Protein AF-A0A7C5TW50-F1 (afdb_monomer_lite)

Secondary structure (DSSP, 8-state):
-----------HHHHHHHHHHHHTS------PPP-------HHHHHTTTTTS--SPPPP---S-------------PPPP-------S---------EEEEEEBTEEEEEEEESSHHHHHHHHHHHHHHHHEESSSPPPPSEEEEEE--TTS-HHHHHHHHHHHHHHIIIIISEEEEEEEEETTEEEEEEEEPPTTPEESS---EE--SS-EEEE-TTS-EEEEEEEE-

Foldseek 3Di:
DDDDDDDPDDDVVNVVVVVCVVVPDPDPDDPDDDPPPPPPDPVVVVVVVVPPPPDDDDDDDDDDDDPDDDWDFPFPFPDDDDDDDDDDDDPDDDRQQWGWIDDPQWIKIKAKFLDLQNSLLSSLQSLVVQWFDDDTDDFFPDKDKDADPPPDDSLVLSLVSVQVQLCCCVPVQKHFNHWDDDSGTTITRIDHHDDPTDTPDDFDGWDPPDWDWDQDPVRMIMIMTITHD

Structure (mmCIF, N/CA/C/O backbone):
data_AF-A0A7C5TW50-F1
#
_entry.id   AF-A0A7C5TW50-F1
#
loop_
_atom_site.group_PDB
_atom_site.id
_atom_site.type_symbol
_atom_site.label_atom_id
_atom_site.label_alt_id
_atom_site.label_comp_id
_atom_site.label_asym_id
_atom_site.label_entity_id
_atom_site.label_seq_id
_atom_site.pdbx_PDB_ins_code
_atom_site.Cartn_x
_atom_site.Cartn_y
_atom_site.Cartn_z
_atom_site.occupancy
_atom_site.B_iso_or_equiv
_atom_site.auth_seq_id
_atom_site.auth_comp_id
_atom_site.auth_asym_id
_atom_site.auth_atom_id
_atom_site.pdbx_PDB_model_num
ATOM 1 N N . MET A 1 1 ? 42.397 -27.868 -12.972 1.00 39.72 1 MET A N 1
ATOM 2 C CA . MET A 1 1 ? 42.065 -26.790 -13.923 1.00 39.72 1 MET A CA 1
ATOM 3 C C . MET A 1 1 ? 40.828 -26.095 -13.386 1.00 39.72 1 MET A C 1
ATOM 5 O O . MET A 1 1 ? 39.752 -26.663 -13.478 1.00 39.72 1 MET A O 1
ATOM 9 N N . LEU A 1 2 ? 41.009 -24.959 -12.715 1.00 37.78 2 LEU A N 1
ATOM 10 C CA . LEU A 1 2 ? 39.939 -24.097 -12.210 1.00 37.78 2 LEU A CA 1
ATOM 11 C C . LEU A 1 2 ? 40.226 -22.711 -12.788 1.00 37.78 2 LEU A C 1
ATOM 13 O O . LEU A 1 2 ? 41.232 -22.104 -12.427 1.00 37.78 2 LEU A O 1
ATOM 17 N N . GLY A 1 3 ? 39.414 -22.283 -13.752 1.00 37.34 3 GLY A N 1
ATOM 18 C CA . GLY A 1 3 ? 39.390 -20.907 -14.236 1.00 37.34 3 GLY A CA 1
ATOM 19 C C . GLY A 1 3 ? 38.340 -20.155 -13.433 1.00 37.34 3 GLY A C 1
ATOM 20 O O . GLY A 1 3 ? 37.167 -20.506 -13.506 1.00 37.34 3 GLY A O 1
ATOM 21 N N . GLY A 1 4 ? 38.778 -19.203 -12.613 1.00 38.91 4 GLY A N 1
ATOM 22 C CA . GLY A 1 4 ? 37.897 -18.255 -11.942 1.00 38.91 4 GLY A CA 1
ATOM 23 C C . GLY A 1 4 ? 37.810 -16.987 -12.777 1.00 38.91 4 GLY A C 1
ATOM 24 O O . GLY A 1 4 ? 38.831 -16.331 -12.983 1.00 38.91 4 GLY A O 1
ATOM 25 N N . ASP A 1 5 ? 36.609 -16.670 -13.253 1.00 51.75 5 ASP A N 1
ATOM 26 C CA . ASP A 1 5 ? 36.292 -15.370 -13.833 1.00 51.75 5 ASP A CA 1
ATOM 27 C C . ASP A 1 5 ? 36.232 -14.328 -12.715 1.00 51.75 5 ASP A C 1
ATOM 29 O O . ASP A 1 5 ? 35.440 -14.414 -11.774 1.00 51.75 5 ASP A O 1
ATOM 33 N N . VAL A 1 6 ? 37.125 -13.348 -12.805 1.00 42.69 6 VAL A N 1
ATOM 34 C CA . VAL A 1 6 ? 37.177 -12.203 -11.902 1.00 42.69 6 VAL A CA 1
ATOM 35 C C . VAL A 1 6 ? 36.231 -11.148 -12.463 1.00 42.69 6 VAL A C 1
ATOM 37 O O . VAL A 1 6 ? 36.572 -10.425 -13.397 1.00 42.69 6 VAL A O 1
ATOM 40 N N . HIS A 1 7 ? 35.034 -11.051 -11.889 1.00 45.28 7 HIS A N 1
ATOM 41 C CA . HIS A 1 7 ? 34.178 -9.888 -12.088 1.00 45.28 7 HIS A CA 1
ATOM 42 C C . HIS A 1 7 ? 34.882 -8.665 -11.492 1.00 45.28 7 HIS A C 1
ATOM 44 O O . HIS A 1 7 ? 35.027 -8.533 -10.276 1.00 45.28 7 HIS A O 1
ATOM 50 N N . HIS A 1 8 ? 35.361 -7.776 -12.361 1.00 49.50 8 HIS A N 1
ATOM 51 C CA . HIS A 1 8 ? 35.883 -6.479 -11.960 1.00 49.50 8 HIS A CA 1
ATOM 52 C C . HIS A 1 8 ? 34.734 -5.633 -11.404 1.00 49.50 8 HIS A C 1
ATOM 54 O O . HIS A 1 8 ? 33.976 -5.026 -12.158 1.00 49.50 8 HIS A O 1
ATOM 60 N N . LEU A 1 9 ? 34.614 -5.596 -10.077 1.00 46.28 9 LEU A N 1
ATOM 61 C CA . LEU A 1 9 ? 33.820 -4.594 -9.378 1.00 46.28 9 LEU A CA 1
ATOM 62 C C . LEU A 1 9 ? 34.367 -3.217 -9.767 1.00 46.28 9 LEU A C 1
ATOM 64 O O . LEU A 1 9 ? 35.533 -2.899 -9.521 1.00 46.28 9 LEU A O 1
ATOM 68 N N . VAL A 1 10 ? 33.542 -2.422 -10.443 1.00 51.62 10 VAL A N 1
ATOM 69 C CA . VAL A 1 10 ? 33.869 -1.029 -10.735 1.00 51.62 10 VAL A CA 1
ATOM 70 C C . VAL A 1 10 ? 33.807 -0.284 -9.409 1.00 51.62 10 VAL A C 1
ATOM 72 O O . VAL A 1 10 ? 32.742 -0.143 -8.819 1.00 51.62 10 VAL A O 1
ATOM 75 N N . GLU A 1 11 ? 34.970 0.154 -8.930 1.00 67.00 11 GLU A N 1
ATOM 76 C CA . GLU A 1 11 ? 35.103 0.994 -7.740 1.00 67.00 11 GLU A CA 1
ATOM 77 C C . GLU A 1 11 ? 34.083 2.152 -7.791 1.00 67.00 11 GLU A C 1
ATOM 79 O O . GLU A 1 11 ? 34.089 2.900 -8.776 1.00 67.00 11 GLU A O 1
ATOM 84 N N . PRO A 1 12 ? 33.243 2.349 -6.753 1.00 60.25 12 PRO A N 1
ATOM 85 C CA . PRO A 1 12 ? 32.178 3.363 -6.728 1.00 60.25 12 PRO A CA 1
ATOM 86 C C . PRO A 1 12 ? 32.649 4.773 -7.107 1.00 60.25 12 PRO A C 1
ATOM 88 O O . PRO A 1 12 ? 31.917 5.559 -7.704 1.00 60.25 12 PRO A O 1
ATOM 91 N N . ARG A 1 13 ? 33.923 5.073 -6.834 1.00 64.06 13 ARG A N 1
ATOM 92 C CA . ARG A 1 13 ? 34.566 6.341 -7.181 1.00 64.06 13 ARG A CA 1
ATOM 93 C C . ARG A 1 13 ? 34.659 6.583 -8.692 1.00 64.06 13 ARG A C 1
ATOM 95 O O . ARG A 1 13 ? 34.457 7.705 -9.136 1.00 64.06 13 ARG A O 1
ATOM 102 N N . ARG A 1 14 ? 34.895 5.533 -9.486 1.00 69.88 14 ARG A N 1
ATOM 103 C CA . ARG A 1 14 ? 34.953 5.625 -10.955 1.00 69.88 14 ARG A CA 1
ATOM 104 C C . ARG A 1 14 ? 33.576 5.812 -11.585 1.00 69.88 14 ARG A C 1
ATOM 106 O O . ARG A 1 14 ? 33.477 6.427 -12.641 1.00 69.88 14 ARG A O 1
ATOM 113 N N . LEU A 1 15 ? 32.526 5.292 -10.948 1.00 70.69 15 LEU A N 1
ATOM 114 C CA . LEU A 1 15 ? 31.151 5.500 -11.401 1.00 70.69 15 LEU A CA 1
ATOM 115 C C . LEU A 1 15 ? 30.709 6.953 -11.170 1.00 70.69 15 LEU A C 1
ATOM 117 O O . LEU A 1 15 ? 30.108 7.553 -12.058 1.00 70.69 15 LEU A O 1
ATOM 121 N N . ALA A 1 16 ? 31.066 7.530 -10.017 1.00 65.56 16 ALA A N 1
ATOM 122 C CA . ALA A 1 16 ? 30.786 8.929 -9.699 1.00 65.56 16 ALA A CA 1
ATOM 123 C C . ALA A 1 16 ? 31.484 9.900 -10.672 1.00 65.56 16 ALA A C 1
ATOM 125 O O . ALA A 1 16 ? 30.833 10.785 -11.221 1.00 65.56 16 ALA A O 1
ATOM 126 N N . GLU A 1 17 ? 32.769 9.677 -10.972 1.00 74.62 17 GLU A N 1
ATOM 127 C CA . GLU A 1 17 ? 33.521 10.495 -11.940 1.00 74.62 17 GLU A CA 1
ATOM 128 C C . GLU A 1 17 ? 32.916 10.424 -13.358 1.00 74.62 17 GLU A C 1
ATOM 130 O O . GLU A 1 17 ? 32.786 11.445 -14.035 1.00 74.62 17 GLU A O 1
ATOM 135 N N . ALA A 1 18 ? 32.472 9.240 -13.798 1.00 73.69 18 ALA A N 1
ATOM 136 C CA . ALA A 1 18 ? 31.837 9.066 -15.107 1.00 73.69 18 ALA A CA 1
ATOM 137 C C . ALA A 1 18 ? 30.452 9.737 -15.209 1.00 73.69 18 ALA A C 1
ATOM 139 O O . ALA A 1 18 ? 30.048 10.169 -16.293 1.00 73.69 18 ALA A O 1
ATOM 140 N N . LEU A 1 19 ? 29.711 9.829 -14.099 1.00 67.25 19 LEU A N 1
ATOM 141 C CA . LEU A 1 19 ? 28.426 10.530 -14.039 1.00 67.25 19 LEU A CA 1
ATOM 142 C C . LEU A 1 19 ? 28.611 12.051 -14.055 1.00 67.25 19 LEU A C 1
ATOM 144 O O . LEU A 1 19 ? 27.912 12.732 -14.807 1.00 67.25 19 LEU A O 1
ATOM 148 N N . GLU A 1 20 ? 29.584 12.584 -13.313 1.00 72.06 20 GLU A N 1
ATOM 149 C CA . GLU A 1 20 ? 29.903 14.019 -13.328 1.00 72.06 20 GLU A CA 1
ATOM 150 C C . GLU A 1 20 ? 30.349 14.497 -14.720 1.00 72.06 20 GLU A C 1
ATOM 152 O O . GLU A 1 20 ? 29.887 15.538 -15.195 1.00 72.06 20 GLU A O 1
ATOM 157 N N . GLU A 1 21 ? 31.160 13.705 -15.436 1.00 73.12 21 GLU A N 1
ATOM 158 C CA . GLU A 1 21 ? 31.578 14.021 -16.812 1.00 73.12 21 GLU A CA 1
ATOM 159 C C . GLU A 1 21 ? 30.385 14.078 -17.786 1.00 73.12 21 GLU A C 1
ATOM 161 O O . GLU A 1 21 ? 30.366 14.864 -18.740 1.00 73.12 21 GLU A O 1
ATOM 166 N N . ARG A 1 22 ? 29.353 13.269 -17.531 1.00 64.19 22 ARG A N 1
ATOM 167 C CA . ARG A 1 22 ? 28.171 13.152 -18.388 1.00 64.19 22 ARG A CA 1
ATOM 168 C C . ARG A 1 22 ? 27.121 14.230 -18.101 1.00 64.19 22 ARG A C 1
ATOM 170 O O . ARG A 1 22 ? 26.462 14.681 -19.036 1.00 64.19 22 ARG A O 1
ATOM 177 N N . VAL A 1 23 ? 27.005 14.677 -16.850 1.00 64.50 23 VAL A N 1
ATOM 178 C CA . VAL A 1 23 ? 26.109 15.769 -16.423 1.00 64.50 23 VAL A CA 1
ATOM 179 C C . VAL A 1 23 ? 26.711 17.151 -16.728 1.00 64.50 23 VAL A C 1
ATOM 181 O O . VAL A 1 23 ? 25.979 18.099 -17.000 1.00 64.50 23 VAL A O 1
ATOM 184 N N . GLY A 1 24 ? 28.043 17.270 -16.780 1.00 52.22 24 GLY A N 1
ATOM 185 C CA . GLY A 1 24 ? 28.745 18.522 -17.088 1.00 52.22 24 GLY A CA 1
ATOM 186 C C . GLY A 1 24 ? 28.658 19.007 -18.544 1.00 52.22 24 GLY A C 1
ATOM 187 O O . GLY A 1 24 ? 29.117 20.112 -18.840 1.00 52.22 24 GLY A O 1
ATOM 188 N N . ARG A 1 25 ? 28.078 18.231 -19.473 1.00 50.12 25 ARG A N 1
ATOM 189 C CA . ARG A 1 25 ? 27.818 18.697 -20.846 1.00 50.12 25 ARG A CA 1
ATOM 190 C C . ARG A 1 25 ? 26.415 19.299 -20.936 1.00 50.12 25 ARG A C 1
ATOM 192 O O . ARG A 1 25 ? 25.450 18.539 -20.919 1.00 50.12 25 ARG A O 1
ATOM 199 N N . PRO A 1 26 ? 26.264 20.626 -21.108 1.00 50.00 26 PRO A N 1
ATOM 200 C CA . PRO A 1 26 ? 24.957 21.192 -21.394 1.00 50.00 26 PRO A CA 1
ATOM 201 C C . PRO A 1 26 ? 24.472 20.634 -22.734 1.00 50.00 26 PRO A C 1
ATOM 203 O O . PRO A 1 26 ? 25.061 20.900 -23.785 1.00 50.00 26 PRO A O 1
ATOM 206 N N . ALA A 1 27 ? 23.405 19.834 -22.694 1.00 55.03 27 ALA A N 1
ATOM 207 C CA . ALA A 1 27 ? 22.625 19.532 -23.881 1.00 55.03 27 ALA A CA 1
ATOM 208 C C . ALA A 1 27 ? 22.211 20.870 -24.508 1.00 55.03 27 ALA A C 1
ATOM 210 O O . ALA A 1 27 ? 21.779 21.783 -23.800 1.00 55.03 27 ALA A O 1
ATOM 211 N N . GLY A 1 28 ? 22.428 21.015 -25.817 1.00 54.31 28 GLY A N 1
ATOM 212 C CA . GLY A 1 28 ? 22.115 22.242 -26.541 1.00 54.31 28 GLY A CA 1
ATOM 213 C C . GLY A 1 28 ? 20.709 22.722 -26.188 1.00 54.31 28 GLY A C 1
ATOM 214 O O . GLY A 1 28 ? 19.757 21.948 -26.257 1.00 54.31 28 GLY A O 1
ATOM 215 N N . ARG A 1 29 ? 20.609 23.985 -25.760 1.00 48.41 29 ARG A N 1
ATOM 216 C CA . ARG A 1 29 ? 19.351 24.674 -25.450 1.00 48.41 29 ARG A CA 1
ATOM 217 C C . ARG A 1 29 ? 18.380 24.456 -26.612 1.00 48.41 29 ARG A C 1
ATOM 219 O O . ARG A 1 29 ? 18.581 25.017 -27.685 1.00 48.41 29 ARG A O 1
ATOM 226 N N . ALA A 1 30 ? 17.343 23.651 -26.402 1.00 55.97 30 ALA A N 1
ATOM 227 C CA . ALA A 1 30 ? 16.169 23.717 -27.251 1.00 55.97 30 ALA A CA 1
ATOM 228 C C . ALA A 1 30 ? 15.528 25.085 -26.984 1.00 55.97 30 ALA A C 1
ATOM 230 O O . ALA A 1 30 ? 15.129 25.372 -25.854 1.00 55.97 30 ALA A O 1
ATOM 231 N N . GLU A 1 31 ? 15.515 25.962 -27.988 1.00 49.72 31 GLU A N 1
ATOM 232 C CA . GLU A 1 31 ? 14.742 27.200 -27.928 1.00 49.72 31 GLU A CA 1
ATOM 233 C C . GLU A 1 31 ? 13.264 26.812 -27.840 1.00 49.72 31 GLU A C 1
ATOM 235 O O . GLU A 1 31 ? 12.652 26.396 -28.823 1.00 49.72 31 GLU A O 1
ATOM 240 N N . LEU A 1 32 ? 12.703 26.886 -26.632 1.00 60.09 32 LEU A N 1
ATOM 241 C CA . LEU A 1 32 ? 11.261 26.835 -26.458 1.00 60.09 32 LEU A CA 1
ATOM 242 C C . LEU A 1 32 ? 10.664 28.062 -27.162 1.00 60.09 32 LEU A C 1
ATOM 244 O O . LEU A 1 32 ? 11.216 29.160 -27.023 1.00 60.09 32 LEU A O 1
ATOM 248 N N . PRO A 1 33 ? 9.560 27.907 -27.914 1.00 54.22 33 PRO A N 1
ATOM 249 C CA . PRO A 1 33 ? 8.868 29.056 -28.472 1.00 54.22 33 PRO A CA 1
ATOM 250 C C . PRO A 1 33 ? 8.476 30.002 -27.327 1.00 54.22 33 PRO A C 1
ATOM 252 O O . PRO A 1 33 ? 8.131 29.527 -26.239 1.00 54.22 33 PRO A O 1
ATOM 255 N N . PRO A 1 34 ? 8.549 31.328 -27.531 1.00 62.62 34 PRO A N 1
ATOM 256 C CA . PRO A 1 34 ? 8.186 32.278 -26.494 1.00 62.62 34 PRO A CA 1
ATOM 257 C C . PRO A 1 34 ? 6.746 32.007 -26.060 1.00 62.62 34 PRO A C 1
ATOM 259 O O . PRO A 1 34 ? 5.834 31.981 -26.888 1.00 62.62 34 PRO A O 1
ATOM 262 N N . LEU A 1 35 ? 6.555 31.789 -24.758 1.00 59.78 35 LEU A N 1
ATOM 263 C CA . LEU A 1 35 ? 5.234 31.807 -24.148 1.00 59.78 35 LEU A CA 1
ATOM 264 C C . LEU A 1 35 ? 4.664 33.202 -24.409 1.00 59.78 35 LEU A C 1
ATOM 266 O O . LEU A 1 35 ? 5.170 34.189 -23.879 1.00 59.78 35 LEU A O 1
ATOM 270 N N . GLY A 1 36 ? 3.674 33.293 -25.295 1.00 62.31 36 GLY A N 1
ATOM 271 C CA . GLY A 1 36 ? 2.930 34.527 -25.489 1.00 62.31 36 GLY A CA 1
ATOM 272 C C . GLY A 1 36 ? 2.206 34.838 -24.189 1.00 62.31 36 GLY A C 1
ATOM 273 O O . GLY A 1 36 ? 1.237 34.162 -23.854 1.00 62.31 36 GLY A O 1
ATOM 274 N N . GLU A 1 37 ? 2.706 35.806 -23.428 1.00 68.06 37 GLU A N 1
ATOM 275 C CA . GLU A 1 37 ? 2.020 36.279 -22.234 1.00 68.06 37 GLU A CA 1
ATOM 276 C C . GLU A 1 37 ? 0.703 36.935 -22.668 1.00 68.06 37 GLU A C 1
ATOM 278 O O . GLU A 1 37 ? 0.683 37.925 -23.404 1.00 68.06 37 GLU A O 1
ATOM 283 N N . ASP A 1 38 ? -0.420 36.351 -22.247 1.00 71.62 38 ASP A N 1
ATOM 284 C CA . ASP A 1 38 ? -1.739 36.944 -22.442 1.00 71.62 38 ASP A CA 1
ATOM 285 C C . ASP A 1 38 ? -1.864 38.171 -21.526 1.00 71.62 38 ASP A C 1
ATOM 287 O O . ASP A 1 38 ? -2.211 38.084 -20.343 1.00 71.62 38 ASP A O 1
ATOM 291 N N . HIS A 1 39 ? -1.526 39.334 -22.079 1.00 75.06 39 HIS A N 1
ATOM 292 C CA . HIS A 1 39 ? -1.577 40.624 -21.396 1.00 75.06 39 HIS A CA 1
ATOM 293 C C . HIS A 1 39 ? -2.991 41.221 -21.307 1.00 75.06 39 HIS A C 1
ATOM 295 O O . HIS A 1 39 ? -3.122 42.398 -20.955 1.00 75.06 39 HIS A O 1
ATOM 301 N N . ARG A 1 40 ? -4.055 40.461 -21.605 1.00 80.19 40 ARG A N 1
ATOM 302 C CA . ARG A 1 40 ? -5.421 40.961 -21.410 1.00 80.19 40 ARG A CA 1
ATOM 303 C C . ARG A 1 40 ? -5.667 41.331 -19.936 1.00 80.19 40 ARG A C 1
ATOM 305 O O . ARG A 1 40 ? -5.210 40.618 -19.031 1.00 80.19 40 ARG A O 1
ATOM 312 N N . PRO A 1 41 ? -6.362 42.451 -19.659 1.00 75.81 41 PRO A N 1
ATOM 313 C CA . PRO A 1 41 ? -6.784 42.817 -18.313 1.00 75.81 41 PRO A CA 1
ATOM 314 C C . PRO A 1 41 ? -7.550 41.674 -17.644 1.00 75.81 41 PRO A C 1
ATOM 316 O O . PRO A 1 41 ? -8.376 41.018 -18.269 1.00 75.81 41 PRO A O 1
ATOM 319 N N . ARG A 1 42 ? -7.307 41.450 -16.348 1.00 68.94 42 ARG A N 1
ATOM 320 C CA . ARG A 1 42 ? -7.912 40.343 -15.585 1.00 68.94 42 ARG A CA 1
ATOM 321 C C . ARG A 1 42 ? -9.442 40.272 -15.715 1.00 68.94 42 ARG A C 1
ATOM 323 O O . ARG A 1 42 ? -9.963 39.170 -15.805 1.00 68.94 42 ARG A O 1
ATOM 330 N N . ALA A 1 43 ? -10.116 41.419 -15.781 1.00 75.00 43 ALA A N 1
ATOM 331 C CA . ALA A 1 43 ? -11.570 41.499 -15.922 1.00 75.00 43 ALA A CA 1
ATOM 332 C C . ALA A 1 43 ? -12.095 40.849 -17.218 1.00 75.00 43 ALA A C 1
ATOM 334 O O . ALA A 1 43 ? -13.165 40.259 -17.206 1.00 75.00 43 ALA A O 1
ATOM 335 N N . GLU A 1 44 ? -11.323 40.883 -18.308 1.00 71.44 44 GLU A N 1
ATOM 336 C CA . GLU A 1 44 ? -11.712 40.268 -19.586 1.00 71.44 44 GLU A CA 1
ATOM 337 C C . GLU A 1 44 ? -11.524 38.741 -19.585 1.00 71.44 44 GLU A C 1
ATOM 339 O O . GLU A 1 44 ? -12.106 38.051 -20.414 1.00 71.44 44 GLU A O 1
ATOM 344 N N . ARG A 1 45 ? -10.716 38.198 -18.659 1.00 66.69 45 ARG A N 1
ATOM 345 C CA . ARG A 1 45 ? -10.514 36.745 -18.512 1.00 66.69 45 ARG A CA 1
ATOM 346 C C . ARG A 1 45 ? -11.601 36.071 -17.677 1.00 66.69 45 ARG A C 1
ATOM 348 O O . ARG A 1 45 ? -11.825 34.878 -17.842 1.00 66.69 45 ARG A O 1
ATOM 355 N N . GLU A 1 46 ? -12.237 36.813 -16.775 1.00 64.06 46 GLU A N 1
ATOM 356 C CA . GLU A 1 46 ? -13.256 36.279 -15.863 1.00 64.06 46 GLU A CA 1
ATOM 357 C C . GLU A 1 46 ? -14.636 36.176 -16.558 1.00 64.06 46 GLU A C 1
ATOM 359 O O . GLU A 1 46 ? -15.379 35.242 -16.278 1.00 64.06 46 GLU A O 1
ATOM 364 N N . GLU A 1 47 ? -14.939 37.016 -17.562 1.00 60.19 47 GLU A N 1
ATOM 365 C CA . GLU A 1 47 ? -16.204 36.944 -18.329 1.00 60.19 47 GLU A CA 1
ATOM 366 C C . GLU A 1 47 ? -16.320 35.710 -19.253 1.00 60.19 47 GLU A C 1
ATOM 368 O O . GLU A 1 47 ? -17.429 35.265 -19.544 1.00 60.19 47 GLU A O 1
ATOM 373 N N . GLU A 1 48 ? -15.207 35.111 -19.699 1.00 56.62 48 GLU A N 1
ATOM 374 C CA . GLU A 1 48 ? -15.241 33.894 -20.533 1.00 56.62 48 GLU A CA 1
ATOM 375 C C . GLU A 1 48 ? -15.552 32.616 -19.726 1.00 56.62 48 GLU A C 1
ATOM 377 O O . GLU A 1 48 ? -15.962 31.613 -20.315 1.00 56.62 48 GLU A O 1
ATOM 382 N N . GLN A 1 49 ? -15.401 32.635 -18.395 1.00 57.94 49 GLN A N 1
ATOM 383 C CA . GLN A 1 49 ? -15.685 31.473 -17.538 1.00 57.94 49 GLN A CA 1
ATOM 384 C C . GLN A 1 49 ? -17.164 31.367 -17.129 1.00 57.94 49 GLN A C 1
ATOM 386 O O . GLN A 1 49 ? -17.666 30.256 -16.972 1.00 57.94 49 GLN A O 1
ATOM 391 N N . ASP A 1 50 ? -17.901 32.479 -17.080 1.00 55.16 50 ASP A N 1
ATOM 392 C CA . ASP A 1 50 ? -19.299 32.515 -16.614 1.00 55.16 50 ASP A CA 1
ATOM 393 C C . ASP A 1 50 ? -20.335 32.006 -17.643 1.00 55.16 50 ASP A C 1
ATOM 395 O O . ASP A 1 50 ? -21.538 31.970 -17.375 1.00 55.16 50 ASP A O 1
ATOM 399 N N . HIS A 1 51 ? -19.908 31.592 -18.839 1.00 53.41 51 HIS A N 1
ATOM 400 C CA . HIS A 1 51 ? -20.813 31.114 -19.893 1.00 53.41 51 HIS A CA 1
ATOM 401 C C . HIS A 1 51 ? -20.897 29.589 -20.043 1.00 53.41 51 HIS A C 1
ATOM 403 O O . HIS A 1 51 ? -21.621 29.119 -20.925 1.00 53.41 51 HIS A O 1
ATOM 409 N N . GLN A 1 52 ? -20.230 28.801 -19.190 1.00 54.31 52 GLN A N 1
ATOM 410 C CA . GLN A 1 52 ? -20.274 27.330 -19.277 1.00 54.31 52 GLN A CA 1
ATOM 411 C C . GLN A 1 52 ? -21.144 26.625 -18.217 1.00 54.31 52 GLN A C 1
ATOM 413 O O . GLN A 1 52 ? -21.415 25.436 -18.374 1.00 54.31 52 GLN A O 1
ATOM 418 N N . ASP A 1 53 ? -21.719 27.340 -17.242 1.00 51.78 53 ASP A N 1
ATOM 419 C CA . ASP A 1 53 ? -22.448 26.727 -16.109 1.00 51.78 53 ASP A CA 1
ATOM 420 C C . ASP A 1 53 ? -23.982 26.645 -16.269 1.00 51.78 53 ASP A C 1
ATOM 422 O O . ASP A 1 53 ? -24.746 26.582 -15.302 1.00 51.78 53 ASP A O 1
ATOM 426 N N . HIS A 1 54 ? -24.487 26.603 -17.503 1.00 49.25 54 HIS A N 1
ATOM 427 C CA . HIS A 1 54 ? -25.918 26.414 -17.772 1.00 49.25 54 HIS A CA 1
ATOM 428 C C . HIS A 1 54 ? -26.221 25.067 -18.429 1.00 49.25 54 HIS A C 1
ATOM 430 O O . HIS A 1 54 ? -26.704 25.001 -19.558 1.00 49.25 54 HIS A O 1
ATOM 436 N N . LEU A 1 55 ? -26.017 23.980 -17.681 1.00 49.91 55 LEU A N 1
ATOM 437 C CA . LEU A 1 55 ? -26.694 22.708 -17.936 1.00 49.91 55 LEU A CA 1
ATOM 438 C C . LEU A 1 55 ? -27.464 22.282 -16.681 1.00 49.91 55 LEU A C 1
ATOM 440 O O . LEU A 1 55 ? -26.926 22.198 -15.583 1.00 49.91 55 LEU A O 1
ATOM 444 N N . GLY A 1 56 ? -28.775 22.124 -16.869 1.00 39.78 56 GLY A N 1
ATOM 445 C CA . GLY A 1 56 ? -29.790 22.115 -15.821 1.00 39.78 56 GLY A CA 1
ATOM 446 C C . GLY A 1 56 ? -29.677 20.985 -14.801 1.00 39.78 56 GLY A C 1
ATOM 447 O O . GLY A 1 56 ? -29.487 19.821 -15.147 1.00 39.78 56 GLY A O 1
ATOM 448 N N . GLY A 1 57 ? -29.905 21.338 -13.537 1.00 38.72 57 GLY A N 1
ATOM 449 C CA . GLY A 1 57 ? -30.187 20.377 -12.479 1.00 38.72 57 GLY A CA 1
ATOM 450 C C . GLY A 1 57 ? -31.650 19.916 -12.526 1.00 38.72 57 GLY A C 1
ATOM 451 O O . GLY A 1 57 ? -32.546 20.754 -12.676 1.00 38.72 57 GLY A O 1
ATOM 452 N N . PRO A 1 58 ? -31.938 18.611 -12.382 1.00 44.38 58 PRO A N 1
ATOM 453 C CA . PRO A 1 58 ? -33.281 18.162 -12.079 1.00 44.38 58 PRO A CA 1
ATOM 454 C C . PRO A 1 58 ? -33.570 18.353 -10.587 1.00 44.38 58 PRO A C 1
ATOM 456 O O . PRO A 1 58 ? -32.767 18.035 -9.711 1.00 44.38 58 PRO A O 1
ATOM 459 N N . ALA A 1 59 ? -34.753 18.897 -10.328 1.00 41.97 59 ALA A N 1
ATOM 460 C CA . ALA A 1 59 ? -35.320 19.073 -9.008 1.00 41.97 59 ALA A CA 1
ATOM 461 C C . ALA A 1 59 ? -35.745 17.729 -8.393 1.00 41.97 59 ALA A C 1
ATOM 463 O O . ALA A 1 59 ? -36.403 16.929 -9.055 1.00 41.97 59 ALA A O 1
ATOM 464 N N . GLY A 1 60 ? -35.454 17.580 -7.098 1.00 43.09 60 GLY A N 1
ATOM 465 C CA . GLY A 1 60 ? -36.216 16.772 -6.146 1.00 43.09 60 GLY A CA 1
ATOM 466 C C . GLY A 1 60 ? -35.911 15.280 -6.126 1.00 43.09 60 GLY A C 1
ATOM 467 O O . GLY A 1 60 ? -36.488 14.550 -6.919 1.00 43.09 60 GLY A O 1
ATOM 468 N N . LEU A 1 61 ? -35.126 14.833 -5.140 1.00 37.00 61 LEU A N 1
ATOM 469 C CA . LEU A 1 61 ? -35.299 13.537 -4.477 1.00 37.00 61 LEU A CA 1
ATOM 470 C C . LEU A 1 61 ? -34.870 13.642 -3.004 1.00 37.00 61 LEU A C 1
ATOM 472 O O . LEU A 1 61 ? -33.890 14.310 -2.680 1.00 37.00 61 LEU A O 1
ATOM 476 N N . ASP A 1 62 ? -35.692 13.015 -2.167 1.00 36.31 62 ASP A N 1
ATOM 477 C CA . ASP A 1 62 ? -35.676 12.950 -0.708 1.00 36.31 62 ASP A CA 1
ATOM 478 C C . ASP A 1 62 ? -34.392 12.364 -0.090 1.00 36.31 62 ASP A C 1
ATOM 480 O O . ASP A 1 62 ? -33.578 11.710 -0.743 1.00 36.31 62 ASP A O 1
ATOM 484 N N . GLU A 1 63 ? -34.264 12.623 1.213 1.00 45.84 63 GLU A N 1
ATOM 485 C CA . GLU A 1 63 ? -33.282 12.094 2.161 1.00 45.84 63 GLU A CA 1
ATOM 486 C C . GLU A 1 63 ? -33.103 10.559 2.073 1.00 45.84 63 GLU A C 1
ATOM 488 O O . GLU A 1 63 ? -34.053 9.817 1.843 1.00 45.84 63 GLU A O 1
ATOM 493 N N . GLU A 1 64 ? -31.868 10.107 2.333 1.00 40.12 64 GLU A N 1
ATOM 494 C CA . GLU A 1 64 ? -31.381 8.711 2.365 1.00 40.12 64 GLU A CA 1
ATOM 495 C C . GLU A 1 64 ? -31.141 8.016 1.008 1.00 40.12 64 GLU A C 1
ATOM 497 O O . GLU A 1 64 ? -31.893 7.150 0.565 1.00 40.12 64 GLU A O 1
ATOM 502 N N . ALA A 1 65 ? -29.976 8.273 0.402 1.00 29.69 65 ALA A N 1
ATOM 503 C CA . ALA A 1 65 ? -29.383 7.357 -0.571 1.00 29.69 65 ALA A CA 1
ATOM 504 C C . ALA A 1 65 ? -27.901 7.121 -0.255 1.00 29.69 65 ALA A C 1
ATOM 506 O O . ALA A 1 65 ? -27.067 8.024 -0.302 1.00 29.69 65 ALA A O 1
ATOM 507 N N . GLN A 1 66 ? -27.595 5.871 0.086 1.00 33.59 66 GLN A N 1
ATOM 508 C CA . GLN A 1 66 ? -26.249 5.323 0.189 1.00 33.59 66 GLN A CA 1
ATOM 509 C C . GLN A 1 66 ? -25.533 5.515 -1.154 1.00 33.59 66 GLN A C 1
ATOM 511 O O . GLN A 1 66 ? -25.960 4.973 -2.174 1.00 33.59 66 GLN A O 1
ATOM 516 N N . TYR A 1 67 ? -24.438 6.275 -1.158 1.00 27.95 67 TYR A N 1
ATOM 517 C CA . TYR A 1 67 ? -23.551 6.373 -2.312 1.00 27.95 67 TYR A CA 1
ATOM 518 C C . TYR A 1 67 ? -22.787 5.053 -2.472 1.00 27.95 67 TYR A C 1
ATOM 520 O O . TYR A 1 67 ? -21.703 4.869 -1.930 1.00 27.95 67 TYR A O 1
ATOM 528 N N . PHE A 1 68 ? -23.358 4.118 -3.228 1.00 32.88 68 PHE A N 1
ATOM 529 C CA . PHE A 1 68 ? -22.601 3.037 -3.850 1.00 32.88 68 PHE A CA 1
ATOM 530 C C . PHE A 1 68 ? -22.153 3.521 -5.230 1.00 32.88 68 PHE A C 1
ATOM 532 O O . PHE A 1 68 ? -22.941 3.542 -6.176 1.00 32.88 68 PHE A O 1
ATOM 539 N N . HIS A 1 69 ? -20.895 3.947 -5.355 1.00 32.56 69 HIS A N 1
ATOM 540 C CA . HIS A 1 69 ? -20.280 4.130 -6.668 1.00 32.56 69 HIS A CA 1
ATOM 541 C C . HIS A 1 69 ? -19.981 2.757 -7.277 1.00 32.56 69 HIS A C 1
ATOM 543 O O . HIS A 1 69 ? -19.257 1.939 -6.711 1.00 32.56 69 HIS A O 1
ATOM 549 N N . GLY A 1 70 ? -20.619 2.491 -8.418 1.00 27.42 70 GLY A N 1
ATOM 550 C CA . GLY A 1 70 ? -20.511 1.243 -9.160 1.00 27.42 70 GLY A CA 1
ATOM 551 C C . GLY A 1 70 ? -19.138 1.082 -9.805 1.00 27.42 70 GLY A C 1
ATOM 552 O O . GLY A 1 70 ? -18.932 1.520 -10.931 1.00 27.42 70 GLY A O 1
ATOM 553 N N . GLY A 1 71 ? -18.223 0.421 -9.100 1.00 30.83 71 GLY A N 1
ATOM 554 C CA . GLY A 1 71 ? -17.061 -0.240 -9.691 1.00 30.83 71 GLY A CA 1
ATOM 555 C C . GLY A 1 71 ? -17.381 -1.702 -10.012 1.00 30.83 71 GLY A C 1
ATOM 556 O O . GLY A 1 71 ? -18.176 -2.344 -9.318 1.00 30.83 71 GLY A O 1
ATOM 557 N N . ILE A 1 72 ? -16.767 -2.251 -11.061 1.00 31.28 72 ILE A N 1
ATOM 558 C CA . ILE A 1 72 ? -16.783 -3.698 -11.296 1.00 31.28 72 ILE A CA 1
ATOM 559 C C . ILE A 1 72 ? -15.843 -4.322 -10.261 1.00 31.28 72 ILE A C 1
ATOM 561 O O . ILE A 1 72 ? -14.631 -4.126 -10.288 1.00 31.28 72 ILE A O 1
ATOM 565 N N . LEU A 1 73 ? -16.419 -5.071 -9.319 1.00 33.28 73 LEU A N 1
ATOM 566 C CA . LEU A 1 73 ? -15.679 -5.879 -8.354 1.00 33.28 73 LEU A CA 1
ATOM 567 C C . LEU A 1 73 ? -15.052 -7.075 -9.078 1.00 33.28 73 LEU A C 1
ATOM 569 O O . LEU A 1 73 ? -15.598 -8.180 -9.081 1.00 33.28 73 LEU A O 1
ATOM 573 N N . THR A 1 74 ? -13.882 -6.876 -9.677 1.00 35.47 74 THR A N 1
ATOM 574 C CA . THR A 1 74 ? -13.018 -7.998 -10.047 1.00 35.47 74 THR A CA 1
ATOM 575 C C . THR A 1 74 ? -12.317 -8.465 -8.781 1.00 35.47 74 THR A C 1
ATOM 577 O O . THR A 1 74 ? -11.171 -8.124 -8.517 1.00 35.47 74 THR A O 1
ATOM 580 N N . ARG A 1 75 ? -13.024 -9.245 -7.956 1.00 37.62 75 ARG A N 1
ATOM 581 C CA . ARG A 1 75 ? -12.388 -9.951 -6.844 1.00 37.62 75 ARG A CA 1
ATOM 582 C C . ARG A 1 75 ? -11.354 -10.889 -7.457 1.00 37.62 75 ARG A C 1
ATOM 584 O O . ARG A 1 75 ? -11.730 -11.901 -8.043 1.00 37.62 75 ARG A O 1
ATOM 591 N N . ILE A 1 76 ? -10.074 -10.548 -7.356 1.00 41.66 76 ILE A N 1
ATOM 592 C CA . ILE A 1 76 ? -8.982 -11.489 -7.591 1.00 41.66 76 ILE A CA 1
ATOM 593 C C . ILE A 1 76 ? -8.803 -12.206 -6.253 1.00 41.66 76 ILE A C 1
ATOM 595 O O . ILE A 1 76 ? -8.159 -11.652 -5.364 1.00 41.66 76 ILE A O 1
ATOM 599 N N . PRO A 1 77 ? -9.426 -13.382 -6.025 1.00 40.12 77 PRO A N 1
ATOM 600 C CA . PRO A 1 77 ? -9.200 -14.100 -4.786 1.00 40.12 77 PRO A CA 1
ATOM 601 C C . PRO A 1 77 ? -7.704 -14.393 -4.682 1.00 40.12 77 PRO A C 1
ATOM 603 O O . PRO A 1 77 ? -7.135 -15.038 -5.568 1.00 40.12 77 PRO A O 1
ATOM 606 N N . GLY A 1 78 ? -7.072 -13.951 -3.591 1.00 39.81 78 GLY A N 1
ATOM 607 C CA . GLY A 1 78 ? -5.804 -14.533 -3.167 1.00 39.81 78 GLY A CA 1
ATOM 608 C C . GLY A 1 78 ? -5.986 -16.050 -3.182 1.00 39.81 78 GLY A C 1
ATOM 609 O O . GLY A 1 78 ? -6.911 -16.562 -2.548 1.00 39.81 78 GLY A O 1
ATOM 610 N N . ARG A 1 79 ? -5.217 -16.751 -4.026 1.00 35.22 79 ARG A N 1
ATOM 611 C CA . ARG A 1 79 ? -5.453 -18.166 -4.346 1.00 35.22 79 ARG A CA 1
ATOM 612 C C . ARG A 1 79 ? -5.659 -18.973 -3.062 1.00 35.22 79 ARG A C 1
ATOM 614 O O . ARG A 1 79 ? -4.752 -19.088 -2.244 1.00 35.22 79 ARG A O 1
ATOM 621 N N . HIS A 1 80 ? -6.840 -19.570 -2.912 1.00 34.28 80 HIS A N 1
ATOM 622 C CA . HIS A 1 80 ? -7.058 -20.627 -1.933 1.00 34.28 80 HIS A CA 1
ATOM 623 C C . HIS A 1 80 ? -6.291 -21.874 -2.379 1.00 34.28 80 HIS A C 1
ATOM 625 O O . HIS A 1 80 ? -6.561 -22.440 -3.437 1.00 34.28 80 HIS A O 1
ATOM 631 N N . CYS A 1 81 ? -5.320 -22.289 -1.570 1.00 30.48 81 CYS A N 1
ATOM 632 C CA . CYS A 1 81 ? -4.681 -23.589 -1.702 1.00 30.48 81 CYS A CA 1
ATOM 633 C C . CYS A 1 81 ? -5.601 -24.650 -1.085 1.00 30.48 81 CYS A C 1
ATOM 635 O O . CYS A 1 81 ? -5.807 -24.657 0.129 1.00 30.48 81 CYS A O 1
ATOM 637 N N . ASP A 1 82 ? -6.127 -25.556 -1.910 1.00 31.64 82 ASP A N 1
ATOM 638 C CA . ASP A 1 82 ? -6.772 -26.780 -1.438 1.00 31.64 82 ASP A CA 1
ATOM 639 C C . ASP A 1 82 ? -5.736 -27.680 -0.748 1.00 31.64 82 ASP A C 1
ATOM 641 O O . ASP A 1 82 ? -4.740 -28.108 -1.339 1.00 31.64 82 ASP A O 1
ATOM 645 N N . ALA A 1 83 ? -5.975 -27.974 0.529 1.00 34.03 83 ALA A N 1
ATOM 646 C CA . ALA A 1 83 ? -5.174 -28.900 1.315 1.00 34.03 83 ALA A CA 1
ATOM 647 C C . ALA A 1 83 ? -5.479 -30.351 0.902 1.00 34.03 83 ALA A C 1
ATOM 649 O O . ALA A 1 83 ? -6.493 -30.928 1.296 1.00 34.03 83 ALA A O 1
ATOM 650 N N . GLY A 1 84 ? -4.570 -30.966 0.143 1.00 31.23 84 GLY A N 1
ATOM 651 C CA . GLY A 1 84 ? -4.638 -32.374 -0.245 1.00 31.23 84 GLY A CA 1
ATOM 652 C C . GLY A 1 84 ? -3.396 -33.181 0.149 1.00 31.23 84 GLY A C 1
ATOM 653 O O . GLY A 1 84 ? -2.430 -33.219 -0.597 1.00 31.23 84 GLY A O 1
ATOM 654 N N . HIS A 1 85 ? -3.510 -33.913 1.265 1.00 32.81 85 HIS A N 1
ATOM 655 C CA . HIS A 1 85 ? -2.759 -35.122 1.670 1.00 32.81 85 HIS A CA 1
ATOM 656 C C . HIS A 1 85 ? -1.351 -35.031 2.318 1.00 32.81 85 HIS A C 1
ATOM 658 O O . HIS A 1 85 ? -0.317 -34.924 1.675 1.00 32.81 85 HIS A O 1
ATOM 664 N N . HIS A 1 86 ? -1.383 -35.268 3.639 1.00 36.34 86 HIS A N 1
ATOM 665 C CA . HIS A 1 86 ? -0.461 -36.030 4.499 1.00 36.34 86 HIS A CA 1
ATOM 666 C C . HIS A 1 86 ? 1.061 -35.828 4.407 1.00 36.34 86 HIS A C 1
ATOM 668 O O . HIS A 1 86 ? 1.758 -36.532 3.684 1.00 36.34 86 HIS A O 1
ATOM 674 N N . GLY A 1 87 ? 1.590 -35.080 5.383 1.00 29.23 87 GLY A N 1
ATOM 675 C CA . GLY A 1 87 ? 2.898 -35.386 5.968 1.00 29.23 87 GLY A CA 1
ATOM 676 C C . GLY A 1 87 ? 3.687 -34.172 6.442 1.00 29.23 87 GLY A C 1
ATOM 677 O O . GLY A 1 87 ? 4.438 -33.609 5.670 1.00 29.23 87 GLY A O 1
ATOM 678 N N . ARG A 1 88 ? 3.585 -33.869 7.745 1.00 29.53 88 ARG A N 1
ATOM 679 C CA . ARG A 1 88 ? 4.484 -33.005 8.542 1.00 29.53 88 ARG A CA 1
ATOM 680 C C . ARG A 1 88 ? 4.665 -31.554 8.059 1.00 29.53 88 ARG A C 1
ATOM 682 O O . ARG A 1 88 ? 5.452 -31.273 7.173 1.00 29.53 88 ARG A O 1
ATOM 689 N N . GLY A 1 89 ? 4.052 -30.643 8.818 1.00 34.44 89 GLY A N 1
ATOM 690 C CA . GLY A 1 89 ? 4.522 -29.268 9.001 1.00 34.44 89 GLY A CA 1
ATOM 691 C C . GLY A 1 89 ? 4.428 -28.373 7.771 1.00 34.44 89 GLY A C 1
ATOM 692 O O . GLY A 1 89 ? 5.428 -28.119 7.111 1.00 34.44 89 GLY A O 1
ATOM 693 N N . THR A 1 90 ? 3.249 -27.817 7.506 1.00 25.34 90 THR A N 1
ATOM 694 C CA . THR A 1 90 ? 3.143 -26.607 6.681 1.00 25.34 90 THR A CA 1
ATOM 695 C C . THR A 1 90 ? 1.938 -25.813 7.160 1.00 25.34 90 THR A C 1
ATOM 697 O O . THR A 1 90 ? 0.790 -26.176 6.914 1.00 25.34 90 THR A O 1
ATOM 700 N N . MET A 1 91 ? 2.204 -24.763 7.933 1.00 24.45 91 MET A N 1
ATOM 701 C CA . MET A 1 91 ? 1.213 -23.747 8.264 1.00 24.45 91 MET A CA 1
ATOM 702 C C . MET A 1 91 ? 1.117 -22.836 7.033 1.00 24.45 91 MET A C 1
ATOM 704 O O . MET A 1 91 ? 1.850 -21.863 6.917 1.00 24.45 91 MET A O 1
ATOM 708 N N . CYS A 1 92 ? 0.301 -23.220 6.051 1.00 23.70 92 CYS A N 1
ATOM 709 C CA . CYS A 1 92 ? -0.028 -22.357 4.918 1.00 23.70 92 CYS A CA 1
ATOM 710 C C . CYS A 1 92 ? -1.198 -21.458 5.320 1.00 23.70 92 CYS A C 1
ATOM 712 O O . CYS A 1 92 ? -2.355 -21.857 5.203 1.00 23.70 92 CYS A O 1
ATOM 714 N N . THR A 1 93 ? -0.893 -20.244 5.773 1.00 30.59 93 THR A N 1
ATOM 715 C CA . THR A 1 93 ? -1.884 -19.180 5.962 1.00 30.59 93 THR A CA 1
ATOM 716 C C . THR A 1 93 ? -1.499 -18.018 5.055 1.00 30.59 93 THR A C 1
ATOM 718 O O . THR A 1 93 ? -0.700 -17.182 5.439 1.00 30.59 93 THR A O 1
ATOM 721 N N . MET A 1 94 ? -2.038 -17.971 3.838 1.00 39.12 94 MET A N 1
ATOM 722 C CA . MET A 1 94 ? -2.029 -16.757 3.009 1.00 39.12 94 MET A CA 1
ATOM 723 C C . MET A 1 94 ? -3.396 -16.623 2.330 1.00 39.12 94 MET A C 1
ATOM 725 O O . MET A 1 94 ? -3.526 -16.632 1.110 1.00 39.12 94 MET A O 1
ATOM 729 N N . ALA A 1 95 ? -4.447 -16.546 3.147 1.00 50.00 95 ALA A N 1
ATOM 730 C CA . ALA A 1 95 ? -5.675 -15.881 2.733 1.00 50.00 95 ALA A CA 1
ATOM 731 C C . ALA A 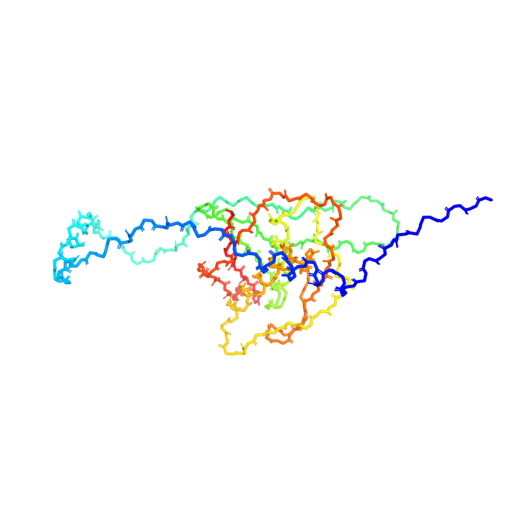1 95 ? -5.428 -14.380 2.933 1.00 50.00 95 ALA A C 1
ATOM 733 O O . ALA A 1 95 ? -5.647 -13.871 4.030 1.00 50.00 95 ALA A O 1
ATOM 734 N N . GLY A 1 96 ? -4.869 -13.709 1.920 1.00 60.31 96 GLY A N 1
ATOM 735 C CA . GLY A 1 96 ? -4.717 -12.251 1.951 1.00 60.31 96 GLY A CA 1
ATOM 736 C C . GLY A 1 96 ? -6.072 -11.589 2.208 1.00 60.31 96 GLY A C 1
ATOM 737 O O . GLY A 1 96 ? -7.096 -12.060 1.704 1.00 60.31 96 GLY A O 1
ATOM 738 N N . ARG A 1 97 ? -6.086 -10.533 3.020 1.00 88.25 97 ARG A N 1
ATOM 739 C CA . ARG A 1 97 ? -7.279 -9.746 3.363 1.00 88.25 97 ARG A CA 1
ATOM 740 C C . ARG A 1 97 ? -7.286 -8.437 2.567 1.00 88.25 97 ARG A C 1
ATOM 742 O O . ARG A 1 97 ? -7.628 -7.384 3.099 1.00 88.25 97 ARG A O 1
ATOM 749 N N . PHE A 1 98 ? -6.906 -8.509 1.293 1.00 93.44 98 PHE A N 1
ATOM 750 C CA . PHE A 1 98 ? -6.912 -7.371 0.384 1.00 93.44 98 PHE A CA 1
ATOM 751 C C . PHE A 1 98 ? -7.694 -7.662 -0.900 1.00 93.44 98 PHE A C 1
ATOM 753 O O . PHE A 1 98 ? -7.821 -8.816 -1.312 1.00 93.44 98 PHE A O 1
ATOM 760 N N . ASP A 1 99 ? -8.188 -6.602 -1.537 1.00 93.62 99 ASP A N 1
ATOM 761 C CA . ASP A 1 99 ? -8.846 -6.635 -2.843 1.00 93.62 99 ASP A CA 1
ATOM 762 C C . ASP A 1 99 ? -8.235 -5.570 -3.775 1.00 93.62 99 ASP A C 1
ATOM 764 O O . ASP A 1 99 ? -7.782 -4.515 -3.327 1.00 93.62 99 ASP A O 1
ATOM 768 N N . LEU A 1 100 ? -8.268 -5.838 -5.084 1.00 93.56 100 LEU A N 1
ATOM 769 C CA . LEU A 1 100 ? -7.969 -4.875 -6.147 1.00 93.56 100 LEU A CA 1
ATOM 770 C C . LEU A 1 100 ? -9.269 -4.565 -6.890 1.00 93.56 100 LEU A C 1
ATOM 772 O O . LEU A 1 100 ? -9.932 -5.482 -7.373 1.00 93.56 100 LEU A O 1
ATOM 776 N N . ILE A 1 101 ? -9.658 -3.296 -6.961 1.00 93.81 101 ILE A N 1
ATOM 777 C CA . ILE A 1 101 ? -10.965 -2.876 -7.479 1.00 93.81 101 ILE A CA 1
ATOM 778 C C . ILE A 1 101 ? -10.745 -1.868 -8.603 1.00 93.81 101 ILE A C 1
ATOM 780 O O . ILE A 1 101 ? -10.119 -0.835 -8.393 1.00 93.81 101 ILE A O 1
ATOM 784 N N . GLU A 1 102 ? -11.257 -2.146 -9.799 1.00 91.75 102 GLU A N 1
ATOM 785 C CA . GLU A 1 102 ? -11.173 -1.200 -10.916 1.00 91.75 102 GLU A CA 1
ATOM 786 C C . GLU A 1 102 ? -12.044 0.033 -10.637 1.00 91.75 102 GLU A C 1
ATOM 788 O O . GLU A 1 102 ? -13.226 -0.091 -10.300 1.00 91.75 102 GLU A O 1
ATOM 793 N N . HIS A 1 103 ? -11.463 1.226 -10.788 1.00 82.81 103 HIS A N 1
ATOM 794 C CA . HIS A 1 103 ? -12.124 2.489 -10.481 1.00 82.81 103 HIS A CA 1
ATOM 795 C C . HIS A 1 103 ? -11.806 3.546 -11.548 1.00 82.81 103 HIS A C 1
ATOM 797 O O . HIS A 1 103 ? -10.847 4.297 -11.438 1.00 82.81 103 HIS A O 1
ATOM 803 N N . GLY A 1 104 ? -12.651 3.655 -12.577 1.00 81.62 104 GLY A N 1
ATOM 804 C CA . GLY A 1 104 ? -12.612 4.803 -13.496 1.00 81.62 104 GLY A CA 1
ATOM 805 C C . GLY A 1 104 ? -11.338 4.945 -14.343 1.00 81.62 104 GLY A C 1
ATOM 806 O O . GLY A 1 104 ? -11.052 6.048 -14.789 1.00 81.62 104 GLY A O 1
ATOM 807 N N . GLY A 1 105 ? -10.604 3.854 -14.583 1.00 86.81 105 GLY A N 1
ATOM 808 C CA . GLY A 1 105 ? -9.291 3.866 -15.248 1.00 86.81 105 GLY A CA 1
ATOM 809 C C . GLY A 1 105 ? -8.130 3.653 -14.275 1.00 86.81 105 GLY A C 1
ATOM 810 O O . GLY A 1 105 ? -7.103 3.115 -14.676 1.00 86.81 105 GLY A O 1
ATOM 811 N N . ASP A 1 106 ? -8.364 3.948 -13.000 1.00 93.94 106 ASP A N 1
ATOM 812 C CA . ASP A 1 106 ? -7.435 3.732 -11.898 1.00 93.94 106 ASP A CA 1
ATOM 813 C C . ASP A 1 106 ? -7.682 2.370 -11.236 1.00 93.94 106 ASP A C 1
ATOM 815 O O . ASP A 1 106 ? -8.645 1.642 -11.538 1.00 93.94 106 ASP A O 1
ATOM 819 N N . LEU A 1 107 ? -6.833 2.039 -10.266 1.00 94.88 107 LEU A N 1
ATOM 820 C CA . LEU A 1 107 ? -7.003 0.871 -9.416 1.00 94.88 107 LEU A CA 1
ATOM 821 C C . LEU A 1 107 ? -7.132 1.285 -7.955 1.00 94.88 107 LEU A C 1
ATOM 823 O O . LEU A 1 107 ? -6.291 1.989 -7.410 1.00 94.88 107 LEU A O 1
ATOM 827 N N . ARG A 1 108 ? -8.167 0.798 -7.282 1.00 96.75 108 ARG A N 1
ATOM 828 C CA . ARG A 1 108 ? -8.336 0.964 -5.845 1.00 96.75 108 ARG A CA 1
ATOM 829 C C . ARG A 1 108 ? -7.828 -0.269 -5.111 1.00 96.75 108 ARG A C 1
ATOM 831 O O . ARG A 1 108 ? -8.311 -1.381 -5.325 1.00 96.75 108 ARG A O 1
ATOM 838 N N . LEU A 1 109 ? -6.852 -0.050 -4.242 1.00 97.06 109 LEU A N 1
ATOM 839 C CA . LEU A 1 109 ? -6.299 -1.032 -3.323 1.00 97.06 109 LEU A CA 1
ATOM 840 C C . LEU A 1 109 ? -7.136 -1.011 -2.051 1.00 97.06 109 LEU A C 1
ATOM 842 O O . LEU A 1 109 ? -7.305 0.048 -1.450 1.00 97.06 109 LEU A O 1
ATOM 846 N N . ARG A 1 110 ? -7.653 -2.162 -1.629 1.00 97.62 110 ARG A N 1
ATOM 847 C CA . ARG A 1 110 ? -8.386 -2.303 -0.369 1.00 97.62 110 ARG A CA 1
ATOM 848 C C . ARG A 1 110 ? -7.644 -3.266 0.540 1.00 97.62 110 ARG A C 1
ATOM 850 O O . ARG A 1 110 ? -7.396 -4.387 0.119 1.00 97.62 110 ARG A O 1
ATOM 857 N N . GLY A 1 111 ? -7.357 -2.869 1.775 1.00 97.25 111 GLY A N 1
ATOM 858 C CA . GLY A 1 111 ? -6.763 -3.726 2.808 1.00 97.25 111 GLY A CA 1
ATOM 859 C C . GLY A 1 111 ? -7.662 -3.826 4.040 1.00 97.25 111 GLY A C 1
ATOM 860 O O . GLY A 1 111 ? -8.327 -2.855 4.401 1.00 97.25 111 GLY A O 1
ATOM 861 N N . MET A 1 112 ? -7.695 -4.994 4.683 1.00 97.62 112 MET A N 1
ATOM 862 C CA . MET A 1 112 ? -8.476 -5.257 5.897 1.00 97.62 112 MET A CA 1
ATOM 863 C C . MET A 1 112 ? -7.626 -5.946 6.968 1.00 97.62 112 MET A C 1
ATOM 865 O O . MET A 1 112 ? -6.856 -6.854 6.667 1.00 97.62 112 MET A O 1
ATOM 869 N N . GLY A 1 113 ? -7.813 -5.572 8.231 1.00 96.75 113 GLY A N 1
ATOM 870 C CA . GLY A 1 113 ? -7.004 -6.074 9.344 1.00 96.75 113 GLY A CA 1
ATOM 871 C C . GLY A 1 113 ? -7.665 -5.871 10.702 1.00 96.75 113 GLY A C 1
ATOM 872 O O . GLY A 1 113 ? -8.662 -5.169 10.826 1.00 96.75 113 GLY A O 1
ATOM 873 N N . GLU A 1 114 ? -7.135 -6.502 11.741 1.00 96.50 114 GLU A N 1
ATOM 874 C CA . GLU A 1 114 ? -7.573 -6.304 13.130 1.00 96.50 114 GLU A CA 1
ATOM 875 C C . GLU A 1 114 ? -7.020 -4.998 13.722 1.00 96.50 114 GLU A C 1
ATOM 877 O O . GLU A 1 114 ? -7.566 -4.467 14.693 1.00 96.50 114 GLU A O 1
ATOM 882 N N . SER A 1 115 ? -5.992 -4.431 13.088 1.00 96.75 115 SER A N 1
ATOM 883 C CA . SER A 1 115 ? -5.395 -3.138 13.412 1.00 96.75 115 SER A CA 1
ATOM 884 C C . SER A 1 115 ? -5.043 -2.348 12.145 1.00 96.75 115 SER A C 1
ATOM 886 O O . SER A 1 115 ? -5.101 -2.875 11.030 1.00 96.75 115 SER A O 1
ATOM 888 N N . VAL A 1 116 ? -4.681 -1.073 12.305 1.00 96.56 116 VAL A N 1
ATOM 889 C CA . VAL A 1 116 ? -4.267 -0.216 11.180 1.00 96.56 116 VAL A CA 1
ATOM 890 C C . VAL A 1 116 ? -2.941 -0.703 10.580 1.00 96.56 116 VAL A C 1
ATOM 892 O O . VAL A 1 116 ? -2.733 -0.633 9.374 1.00 96.56 116 VAL A O 1
ATOM 895 N N . GLU A 1 117 ? -2.075 -1.275 11.406 1.00 96.31 117 GLU A N 1
ATOM 896 C CA . GLU A 1 117 ? -0.777 -1.838 11.032 1.00 96.31 117 GLU A CA 1
ATOM 897 C C . GLU A 1 117 ? -0.942 -3.092 10.167 1.00 96.31 117 GLU A C 1
ATOM 899 O O . GLU A 1 117 ? -0.233 -3.275 9.177 1.00 96.31 117 GLU A O 1
ATOM 904 N N . GLU A 1 118 ? -1.914 -3.947 10.502 1.00 96.00 118 GLU A N 1
ATOM 905 C CA . GLU A 1 118 ? -2.270 -5.079 9.644 1.00 96.00 118 GLU A CA 1
ATOM 906 C C . GLU A 1 118 ? -2.812 -4.594 8.298 1.00 96.00 118 GLU A C 1
ATOM 908 O O . GLU A 1 118 ? -2.419 -5.112 7.254 1.00 96.00 118 GLU A O 1
ATOM 913 N N . VAL A 1 119 ? -3.658 -3.559 8.305 1.00 97.50 119 VAL A N 1
ATOM 914 C CA . VAL A 1 119 ? -4.160 -2.935 7.074 1.00 97.50 119 VAL A CA 1
ATOM 915 C C . VAL A 1 119 ? -3.016 -2.380 6.219 1.00 97.50 119 VAL A C 1
ATOM 917 O O . VAL A 1 119 ? -3.022 -2.592 5.008 1.00 97.50 119 VAL A O 1
ATOM 920 N N . ALA A 1 120 ? -2.014 -1.736 6.824 1.00 97.81 120 ALA A N 1
ATOM 921 C CA . ALA A 1 120 ? -0.821 -1.258 6.127 1.00 97.81 120 ALA A CA 1
ATOM 922 C C . ALA A 1 120 ? -0.074 -2.406 5.425 1.00 97.81 120 ALA A C 1
ATOM 924 O O . ALA A 1 120 ? 0.238 -2.320 4.236 1.00 97.81 120 ALA A O 1
ATOM 925 N N . GLY A 1 121 ? 0.137 -3.523 6.129 1.00 96.38 121 GLY A N 1
ATOM 926 C CA . GLY A 1 121 ? 0.742 -4.724 5.553 1.00 96.38 121 GLY A CA 1
ATOM 927 C C . GLY A 1 121 ? -0.077 -5.327 4.404 1.00 96.38 121 GLY A C 1
ATOM 928 O O . GLY A 1 121 ? 0.490 -5.747 3.397 1.00 96.38 121 GLY A O 1
ATOM 929 N N . GLU A 1 122 ? -1.406 -5.356 4.516 1.00 96.44 122 GLU A N 1
ATOM 930 C CA . GLU A 1 122 ? -2.281 -5.855 3.448 1.00 96.44 122 GLU A CA 1
ATOM 931 C C . GLU A 1 122 ? -2.325 -4.919 2.230 1.00 96.44 122 GLU A C 1
ATOM 933 O O . GLU A 1 122 ? -2.381 -5.400 1.099 1.00 96.44 122 GLU A O 1
ATOM 938 N N . LEU A 1 123 ? -2.223 -3.601 2.422 1.00 97.50 123 LEU A N 1
ATOM 939 C CA . LEU A 1 123 ? -2.114 -2.638 1.323 1.00 97.50 123 LEU A CA 1
ATOM 940 C C . LEU A 1 123 ? -0.785 -2.764 0.562 1.00 97.50 123 LEU A C 1
ATOM 942 O O . LEU A 1 123 ? -0.791 -2.692 -0.665 1.00 97.50 123 LEU A O 1
ATOM 946 N N . LEU A 1 124 ? 0.335 -3.022 1.247 1.00 97.31 124 LEU A N 1
ATOM 947 C CA . LEU A 1 124 ? 1.619 -3.313 0.589 1.00 97.31 124 LEU A CA 1
ATOM 948 C C . LEU A 1 124 ? 1.527 -4.562 -0.299 1.00 97.31 124 LEU A C 1
ATOM 950 O O . LEU A 1 124 ? 1.980 -4.564 -1.445 1.00 97.31 124 LEU A O 1
ATOM 954 N N . LYS A 1 125 ? 0.862 -5.615 0.192 1.00 94.56 125 LYS A N 1
ATOM 955 C CA . LYS A 1 125 ? 0.590 -6.827 -0.599 1.00 94.56 125 LYS A CA 1
ATOM 956 C C . LYS A 1 125 ? -0.332 -6.541 -1.784 1.00 94.56 125 LYS A C 1
ATOM 958 O O . LYS A 1 125 ? -0.120 -7.106 -2.857 1.00 94.56 125 LYS A O 1
ATOM 963 N N . ALA A 1 126 ? -1.327 -5.671 -1.605 1.00 95.06 126 ALA A N 1
ATOM 964 C CA . ALA A 1 126 ? -2.206 -5.234 -2.683 1.00 95.06 126 ALA A CA 1
ATOM 965 C C . ALA A 1 126 ? -1.424 -4.490 -3.772 1.00 95.06 126 ALA A C 1
ATOM 967 O O . ALA A 1 126 ? -1.569 -4.816 -4.948 1.00 95.06 126 ALA A O 1
ATOM 968 N N . LEU A 1 127 ? -0.547 -3.556 -3.394 1.00 96.25 127 LEU A N 1
ATOM 969 C CA . LEU A 1 127 ? 0.307 -2.836 -4.338 1.00 96.25 127 LEU A CA 1
ATOM 970 C C . LEU A 1 127 ? 1.236 -3.794 -5.101 1.00 96.25 127 LEU A C 1
ATOM 972 O O . LEU A 1 127 ? 1.292 -3.741 -6.326 1.00 96.25 127 LEU A O 1
ATOM 976 N N . TRP A 1 128 ? 1.882 -4.738 -4.408 1.00 94.25 128 TRP A N 1
ATOM 977 C CA . TRP A 1 128 ? 2.681 -5.787 -5.055 1.00 94.25 128 TRP A CA 1
ATOM 978 C C . TRP A 1 128 ? 1.867 -6.575 -6.088 1.00 94.25 128 TRP A C 1
ATOM 980 O O . TRP A 1 128 ? 2.284 -6.732 -7.236 1.00 94.25 128 TRP A O 1
ATOM 990 N N . ALA A 1 129 ? 0.685 -7.052 -5.689 1.00 92.56 129 ALA A N 1
ATOM 991 C CA . ALA A 1 129 ? -0.195 -7.831 -6.553 1.00 92.56 129 ALA A CA 1
ATOM 992 C C . ALA A 1 129 ? -0.742 -7.016 -7.735 1.00 92.56 129 ALA A C 1
ATOM 994 O O . ALA A 1 129 ? -1.069 -7.593 -8.772 1.00 92.56 129 ALA A O 1
ATOM 995 N N . ALA A 1 130 ? -0.847 -5.693 -7.591 1.00 93.25 130 ALA A N 1
ATOM 996 C CA . ALA A 1 130 ? -1.205 -4.799 -8.681 1.00 93.25 130 ALA A CA 1
ATOM 997 C C . ALA A 1 130 ? -0.080 -4.673 -9.716 1.00 93.25 130 ALA A C 1
ATOM 999 O O . ALA A 1 130 ? -0.380 -4.502 -10.894 1.00 93.25 130 ALA A O 1
ATOM 1000 N N . MET A 1 131 ? 1.183 -4.774 -9.290 1.00 93.56 131 MET A N 1
ATOM 1001 C CA . MET A 1 131 ? 2.354 -4.520 -10.131 1.00 93.56 131 MET A CA 1
ATOM 1002 C C . MET A 1 131 ? 2.950 -5.777 -10.777 1.00 93.56 131 MET A C 1
ATOM 1004 O O . MET A 1 131 ? 3.413 -5.682 -11.912 1.00 93.56 131 MET A O 1
ATOM 1008 N N . PHE A 1 132 ? 2.937 -6.954 -10.132 1.00 91.31 132 PHE A N 1
ATOM 1009 C CA . PHE A 1 132 ? 3.766 -8.100 -10.561 1.00 91.31 132 PHE A CA 1
ATOM 1010 C C . PHE A 1 132 ? 3.040 -9.453 -10.745 1.00 91.31 132 PHE A C 1
ATOM 1012 O O . PHE A 1 132 ? 2.123 -9.796 -9.999 1.00 91.31 132 PHE A O 1
ATOM 1019 N N . GLU A 1 133 ? 3.506 -10.264 -11.715 1.00 82.25 133 GLU A N 1
ATOM 1020 C CA . GLU A 1 133 ? 3.083 -11.659 -11.960 1.00 82.25 133 GLU A CA 1
ATOM 1021 C C . GLU A 1 133 ? 4.210 -12.693 -11.757 1.00 82.25 133 GLU A C 1
ATOM 1023 O O . GLU A 1 133 ? 5.350 -12.450 -12.164 1.00 82.25 133 GLU A O 1
ATOM 1028 N N . PRO A 1 134 ? 3.862 -13.922 -11.317 1.00 59.41 134 PRO A N 1
ATOM 1029 C CA . PRO A 1 134 ? 2.796 -14.250 -10.375 1.00 59.41 134 PRO A CA 1
ATOM 1030 C C . PRO A 1 134 ? 3.360 -14.194 -8.944 1.00 59.41 134 PRO A C 1
ATOM 1032 O O . PRO A 1 134 ? 4.570 -14.144 -8.761 1.00 59.41 134 PRO A O 1
ATOM 1035 N N . ALA A 1 135 ? 2.493 -14.381 -7.951 1.00 62.66 135 ALA A N 1
ATOM 1036 C CA . ALA A 1 135 ? 2.816 -14.892 -6.613 1.00 62.66 135 ALA A CA 1
ATOM 1037 C C . ALA A 1 135 ? 2.712 -13.869 -5.474 1.00 62.66 135 ALA A C 1
ATOM 1039 O O . ALA A 1 135 ? 2.922 -12.671 -5.676 1.00 62.66 135 ALA A O 1
ATOM 1040 N N . PRO A 1 136 ? 2.342 -14.368 -4.274 1.00 75.81 136 PRO A N 1
ATOM 1041 C CA . PRO A 1 136 ? 2.408 -13.597 -3.041 1.00 75.81 136 PRO A CA 1
ATOM 1042 C C . PRO A 1 136 ? 3.710 -12.812 -2.956 1.00 75.81 136 PRO A C 1
ATOM 1044 O O . PRO A 1 136 ? 4.753 -13.293 -3.403 1.00 75.81 136 PRO A O 1
ATOM 1047 N N . ALA A 1 137 ? 3.620 -11.631 -2.348 1.00 81.81 137 ALA A N 1
ATOM 1048 C CA . ALA A 1 137 ? 4.795 -10.856 -2.004 1.00 81.81 137 ALA A CA 1
ATOM 1049 C C . ALA A 1 137 ? 5.834 -11.769 -1.321 1.00 81.81 137 ALA A C 1
ATOM 1051 O O . ALA A 1 137 ? 5.444 -12.628 -0.515 1.00 81.81 137 ALA A O 1
ATOM 1052 N N . PRO A 1 138 ? 7.124 -11.647 -1.671 1.00 88.56 138 PRO A N 1
ATOM 1053 C CA . PRO A 1 138 ? 8.170 -12.423 -1.023 1.00 88.56 138 PRO A CA 1
ATOM 1054 C C . PRO A 1 138 ? 8.218 -12.119 0.479 1.00 88.56 138 PRO A C 1
ATOM 1056 O O . PRO A 1 138 ? 7.724 -11.094 0.948 1.00 88.56 138 PRO A O 1
ATOM 1059 N N . GLU A 1 139 ? 8.834 -13.019 1.241 1.00 91.00 139 GLU A N 1
ATOM 1060 C CA . GLU A 1 139 ? 9.136 -12.748 2.646 1.00 91.00 139 GLU A CA 1
ATOM 1061 C C . GLU A 1 139 ? 10.159 -11.605 2.751 1.00 91.00 139 GLU A C 1
ATOM 1063 O O . GLU A 1 139 ? 11.064 -11.518 1.915 1.00 91.00 139 GLU A O 1
ATOM 1068 N N . PRO A 1 140 ? 10.062 -10.741 3.775 1.00 94.75 140 PRO A N 1
ATOM 1069 C CA . PRO A 1 140 ? 11.010 -9.653 3.953 1.00 94.75 140 PRO A CA 1
ATOM 1070 C C . PRO A 1 140 ? 12.412 -10.196 4.251 1.00 94.75 140 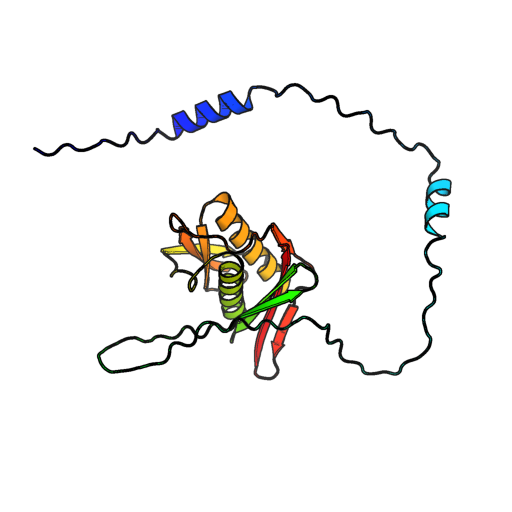PRO A C 1
ATOM 1072 O O . PRO A 1 140 ? 12.612 -10.993 5.170 1.00 94.75 140 PRO A O 1
ATOM 1075 N N . GLU A 1 141 ? 13.404 -9.713 3.508 1.00 96.75 141 GLU A N 1
ATOM 1076 C CA . GLU A 1 141 ? 14.818 -10.033 3.726 1.00 96.75 141 GLU A CA 1
ATOM 1077 C C . GLU A 1 141 ? 15.414 -9.197 4.860 1.00 96.75 141 GLU A C 1
ATOM 1079 O O . GLU A 1 141 ? 16.319 -9.636 5.577 1.00 96.75 141 GLU A O 1
ATOM 1084 N N . ARG A 1 142 ? 14.901 -7.976 5.032 1.00 96.94 142 ARG A N 1
ATOM 1085 C CA . ARG A 1 142 ? 15.321 -7.046 6.078 1.00 96.94 142 ARG A CA 1
ATOM 1086 C C . ARG A 1 142 ? 14.178 -6.142 6.515 1.00 96.94 142 ARG A C 1
ATOM 1088 O O . ARG A 1 142 ? 13.177 -6.009 5.821 1.00 96.94 142 ARG A O 1
ATOM 1095 N N . TRP A 1 143 ? 14.371 -5.505 7.663 1.00 97.88 143 TRP A N 1
ATOM 1096 C CA . TRP A 1 143 ? 13.455 -4.515 8.217 1.00 97.88 143 TRP A CA 1
ATOM 1097 C C . TRP A 1 143 ? 14.157 -3.165 8.280 1.00 97.88 143 TRP A C 1
ATOM 1099 O O . TRP A 1 143 ? 15.302 -3.093 8.735 1.00 97.88 143 TRP A O 1
ATOM 1109 N N . VAL A 1 144 ? 13.484 -2.126 7.800 1.00 97.62 144 VAL A N 1
ATOM 1110 C CA . VAL A 1 144 ? 13.988 -0.752 7.771 1.00 97.62 144 VAL A CA 1
ATOM 1111 C C . VAL A 1 144 ? 12.995 0.132 8.509 1.00 97.62 144 VAL A C 1
ATOM 1113 O O . VAL A 1 144 ? 11.791 -0.024 8.326 1.00 97.62 144 VAL A O 1
ATOM 1116 N N . ALA A 1 145 ? 13.509 1.042 9.335 1.00 97.69 145 ALA A N 1
ATOM 1117 C CA . ALA A 1 145 ? 12.680 2.006 10.040 1.00 97.69 145 ALA A CA 1
ATOM 1118 C C . ALA A 1 145 ? 11.907 2.869 9.035 1.00 97.69 145 ALA A C 1
ATOM 1120 O O . ALA A 1 145 ? 12.484 3.379 8.071 1.00 97.69 145 ALA A O 1
ATOM 1121 N N . TRP A 1 146 ? 10.619 3.039 9.289 1.00 97.00 146 TRP A N 1
ATOM 1122 C CA . TRP A 1 146 ? 9.728 3.885 8.515 1.00 97.00 146 TRP A CA 1
ATOM 1123 C C . TRP A 1 146 ? 8.832 4.665 9.470 1.00 97.00 146 TRP A C 1
ATOM 1125 O O . TRP A 1 146 ? 8.358 4.131 10.468 1.00 97.00 146 TRP A O 1
ATOM 1135 N N . GLY A 1 147 ? 8.591 5.935 9.178 1.00 92.06 147 GLY A N 1
ATOM 1136 C CA . GLY A 1 147 ? 7.787 6.761 10.061 1.00 92.06 147 GLY A CA 1
ATOM 1137 C C . GLY A 1 147 ? 7.329 8.041 9.397 1.00 92.06 147 GLY A C 1
ATOM 1138 O O . GLY A 1 147 ? 7.874 8.476 8.383 1.00 92.06 147 GLY A O 1
ATOM 1139 N N . MET A 1 148 ? 6.322 8.645 10.012 1.00 94.94 148 MET A N 1
ATOM 1140 C CA . MET A 1 148 ? 5.676 9.869 9.558 1.00 94.94 148 MET A CA 1
ATOM 1141 C C . MET A 1 148 ? 5.417 10.781 10.759 1.00 94.94 148 MET A C 1
ATOM 1143 O O . MET A 1 148 ? 5.306 10.297 11.887 1.00 94.94 148 MET A O 1
ATOM 1147 N N . PRO A 1 149 ? 5.288 12.104 10.560 1.00 94.75 149 PRO A N 1
ATOM 1148 C CA . PRO A 1 149 ? 4.849 12.996 11.627 1.00 94.75 149 PRO A CA 1
ATOM 1149 C C . PRO A 1 149 ? 3.519 12.514 12.223 1.00 94.75 149 PRO A C 1
ATOM 1151 O O . PRO A 1 149 ? 2.565 12.257 11.487 1.00 94.75 149 PRO A O 1
ATOM 1154 N N . ALA A 1 150 ? 3.446 12.412 13.551 1.00 92.69 150 ALA A N 1
ATOM 1155 C CA . ALA A 1 150 ? 2.272 11.891 14.260 1.00 92.69 150 ALA A CA 1
ATOM 1156 C C . ALA A 1 150 ? 1.015 12.767 14.087 1.00 92.69 150 ALA A C 1
ATOM 1158 O O . ALA A 1 150 ? -0.095 12.351 14.410 1.00 92.69 150 ALA A O 1
ATOM 1159 N N . GLU A 1 151 ? 1.178 13.997 13.595 1.00 94.88 151 GLU A N 1
ATOM 1160 C CA . GLU A 1 151 ? 0.090 14.922 13.286 1.00 94.88 151 GLU A CA 1
ATOM 1161 C C . GLU A 1 151 ? -0.604 14.608 11.952 1.00 94.88 151 GLU A C 1
ATOM 1163 O O . GLU A 1 151 ? -1.677 15.154 11.673 1.00 94.88 151 GLU A O 1
ATOM 1168 N N . LEU A 1 152 ? -0.003 13.759 11.111 1.00 95.06 152 LEU A N 1
ATOM 1169 C CA . LEU A 1 152 ? -0.570 13.369 9.829 1.00 95.06 152 LEU A CA 1
ATOM 1170 C C . LEU A 1 152 ? -1.789 12.457 10.044 1.00 95.06 152 LEU A C 1
ATOM 1172 O O . LEU A 1 152 ? -1.805 11.588 10.913 1.00 95.06 152 LEU A O 1
ATOM 1176 N N . MET A 1 153 ? -2.840 12.632 9.237 1.00 96.56 153 MET A N 1
ATOM 1177 C CA . MET A 1 153 ? -3.994 11.733 9.313 1.00 96.56 153 MET A CA 1
ATOM 1178 C C . MET A 1 153 ? -3.564 10.299 8.951 1.00 96.56 153 MET A C 1
ATOM 1180 O O . MET A 1 153 ? -2.900 10.131 7.928 1.00 96.56 153 MET A O 1
ATOM 1184 N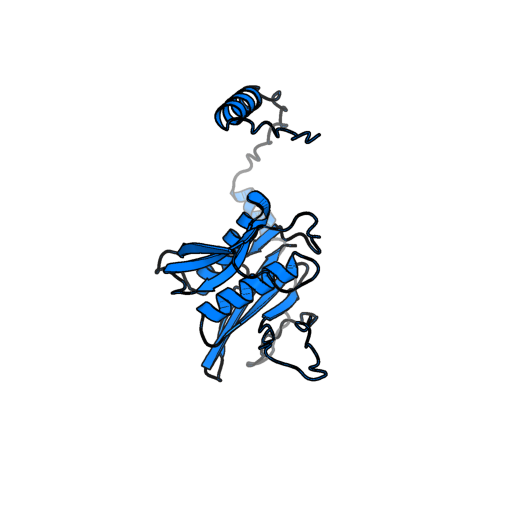 N . PRO A 1 154 ? -3.990 9.254 9.688 1.00 96.88 154 PRO A N 1
ATOM 1185 C CA . PRO A 1 154 ? -3.569 7.877 9.410 1.00 96.88 154 PRO A CA 1
ATOM 1186 C C . PRO A 1 154 ? -3.830 7.415 7.968 1.00 96.88 154 PRO A C 1
ATOM 1188 O O . PRO A 1 154 ? -2.998 6.741 7.374 1.00 96.88 154 PRO A O 1
ATOM 1191 N N . ALA A 1 155 ? -4.947 7.835 7.361 1.00 97.31 155 ALA A N 1
ATOM 1192 C CA . ALA A 1 155 ? -5.231 7.544 5.954 1.00 97.31 155 ALA A CA 1
ATOM 1193 C C . ALA A 1 155 ? -4.175 8.138 5.000 1.00 97.31 155 ALA A C 1
ATOM 1195 O O . ALA A 1 155 ? -3.819 7.500 4.018 1.00 97.31 155 ALA A O 1
ATOM 1196 N N . MET A 1 156 ? -3.638 9.327 5.300 1.00 97.69 156 MET A N 1
ATOM 1197 C CA . MET A 1 156 ? -2.547 9.932 4.522 1.00 97.69 156 MET A CA 1
ATOM 1198 C C . MET A 1 156 ? -1.225 9.201 4.758 1.00 97.69 156 MET A C 1
ATOM 1200 O O . MET A 1 156 ? -0.486 8.985 3.810 1.00 97.69 156 MET A O 1
ATOM 1204 N N . ALA A 1 157 ? -0.943 8.773 5.993 1.00 97.75 157 ALA A N 1
ATOM 1205 C CA . ALA A 1 157 ? 0.254 7.983 6.283 1.00 97.75 157 ALA A CA 1
ATOM 1206 C C . ALA A 1 157 ? 0.267 6.662 5.490 1.00 97.75 157 ALA A C 1
ATOM 1208 O O . ALA A 1 157 ? 1.314 6.255 4.998 1.00 97.75 157 ALA A O 1
ATOM 1209 N N . LEU A 1 158 ? -0.896 6.030 5.284 1.00 98.12 158 LEU A N 1
ATOM 1210 C CA . LEU A 1 158 ? -1.018 4.864 4.400 1.00 98.12 158 LEU A CA 1
ATOM 1211 C C . LEU A 1 158 ? -0.747 5.203 2.925 1.00 98.12 158 LEU A C 1
ATOM 1213 O O . LEU A 1 158 ? -0.125 4.404 2.231 1.00 98.12 158 LEU A O 1
ATOM 1217 N N . VAL A 1 159 ? -1.192 6.368 2.440 1.00 98.31 159 VAL A N 1
ATOM 1218 C CA . VAL A 1 159 ? -0.878 6.833 1.076 1.00 98.31 159 VAL A CA 1
ATOM 1219 C C . VAL A 1 159 ? 0.631 7.020 0.911 1.00 98.31 159 VAL A C 1
ATOM 1221 O O . VAL A 1 159 ? 1.200 6.505 -0.047 1.00 98.31 159 VAL A O 1
ATOM 1224 N N . GLU A 1 160 ? 1.283 7.686 1.864 1.00 98.19 160 GLU A N 1
ATOM 1225 C CA . GLU A 1 160 ? 2.731 7.926 1.826 1.00 98.19 160 GLU A CA 1
ATOM 1226 C C . GLU A 1 160 ? 3.536 6.623 1.935 1.00 98.19 160 GLU A C 1
ATOM 1228 O O . GLU A 1 160 ? 4.492 6.425 1.190 1.00 98.19 160 GLU A O 1
ATOM 1233 N N . LEU A 1 161 ? 3.105 5.679 2.781 1.00 98.31 161 LEU A N 1
ATOM 1234 C CA . LEU A 1 161 ? 3.712 4.345 2.864 1.00 98.31 161 LEU A CA 1
ATOM 1235 C C . LEU A 1 161 ? 3.728 3.648 1.499 1.00 98.31 161 LEU A C 1
ATOM 1237 O O . LEU A 1 161 ? 4.728 3.053 1.098 1.00 98.31 161 LEU A O 1
ATOM 1241 N N . LEU A 1 162 ? 2.601 3.699 0.789 1.00 98.38 162 LEU A N 1
ATOM 1242 C CA . LEU A 1 162 ? 2.481 3.097 -0.532 1.00 98.38 162 LEU A CA 1
ATOM 1243 C C . LEU A 1 162 ? 3.281 3.866 -1.588 1.00 98.38 162 LEU A C 1
ATOM 1245 O O . LEU A 1 162 ? 3.806 3.245 -2.511 1.00 98.38 162 LEU A O 1
ATOM 1249 N N . ALA A 1 163 ? 3.385 5.190 -1.468 1.00 98.25 163 ALA A N 1
ATOM 1250 C CA . ALA A 1 163 ? 4.199 6.006 -2.361 1.00 98.25 163 ALA A CA 1
ATOM 1251 C C . ALA A 1 163 ? 5.694 5.672 -2.215 1.00 98.25 163 ALA A C 1
ATOM 1253 O O . ALA A 1 163 ? 6.367 5.465 -3.226 1.00 98.25 163 ALA A O 1
ATOM 1254 N N . ASP A 1 164 ? 6.188 5.521 -0.983 1.00 98.00 164 ASP A N 1
ATOM 1255 C CA . ASP A 1 164 ? 7.556 5.067 -0.706 1.00 98.00 164 ASP A CA 1
ATOM 1256 C C . ASP A 1 164 ? 7.796 3.648 -1.239 1.00 98.00 164 ASP A C 1
ATOM 1258 O O . ASP A 1 164 ? 8.821 3.379 -1.866 1.00 98.00 164 ASP A O 1
ATOM 1262 N N . ALA A 1 165 ? 6.832 2.742 -1.047 1.00 97.31 165 ALA A N 1
ATOM 1263 C CA . ALA A 1 165 ? 6.905 1.381 -1.573 1.00 97.31 165 ALA A CA 1
ATOM 1264 C C . ALA A 1 165 ? 6.987 1.355 -3.109 1.00 97.31 165 ALA A C 1
ATOM 1266 O O . ALA A 1 165 ? 7.783 0.606 -3.680 1.00 97.31 165 ALA A O 1
ATOM 1267 N N . LEU A 1 166 ? 6.183 2.186 -3.780 1.00 97.44 166 LEU A N 1
ATOM 1268 C CA . LEU A 1 166 ? 6.213 2.341 -5.232 1.00 97.44 166 LEU A CA 1
ATOM 1269 C C . LEU A 1 166 ? 7.558 2.909 -5.701 1.00 97.44 166 LEU A C 1
ATOM 1271 O O . LEU A 1 166 ? 8.137 2.409 -6.667 1.00 97.44 166 LEU A O 1
ATOM 1275 N N . PHE A 1 167 ? 8.068 3.928 -5.007 1.00 96.75 167 PHE A N 1
ATOM 1276 C CA . PHE A 1 167 ? 9.364 4.526 -5.305 1.00 96.75 167 PHE A CA 1
ATOM 1277 C C . PHE A 1 167 ? 10.498 3.505 -5.176 1.00 96.75 167 PHE A C 1
ATOM 1279 O O . PHE A 1 167 ? 11.288 3.361 -6.110 1.00 96.75 167 PHE A O 1
ATOM 1286 N N . GLY A 1 168 ? 10.544 2.750 -4.073 1.00 95.31 168 GLY A N 1
ATOM 1287 C CA . GLY A 1 168 ? 11.543 1.700 -3.861 1.00 95.31 168 GLY A CA 1
ATOM 1288 C C . GLY A 1 168 ? 11.530 0.659 -4.981 1.00 95.31 168 GLY A C 1
ATOM 1289 O O . GLY A 1 168 ? 12.585 0.276 -5.493 1.00 95.31 168 GLY A O 1
ATOM 1290 N N . ALA A 1 169 ? 10.339 0.271 -5.447 1.00 93.44 169 ALA A N 1
ATOM 1291 C CA . ALA A 1 169 ? 10.210 -0.705 -6.525 1.00 93.44 169 ALA A CA 1
ATOM 1292 C C . ALA A 1 169 ? 10.716 -0.149 -7.863 1.00 93.44 169 ALA A C 1
ATOM 1294 O O . ALA A 1 169 ? 11.377 -0.863 -8.619 1.00 93.44 169 ALA A O 1
ATOM 1295 N N . ALA A 1 170 ? 10.425 1.121 -8.153 1.00 91.94 170 ALA A N 1
ATOM 1296 C CA . ALA A 1 170 ? 10.772 1.760 -9.418 1.00 91.94 170 ALA A CA 1
ATOM 1297 C C . ALA A 1 170 ? 12.243 2.201 -9.508 1.00 91.94 170 ALA A C 1
ATOM 1299 O O . ALA A 1 170 ? 12.824 2.175 -10.595 1.00 91.94 170 ALA A O 1
ATOM 1300 N N . VAL A 1 171 ? 12.836 2.638 -8.394 1.00 92.62 171 VAL A N 1
ATOM 1301 C CA . VAL A 1 171 ? 14.156 3.288 -8.373 1.00 92.62 171 VAL A CA 1
ATOM 1302 C C . VAL A 1 171 ? 15.236 2.374 -7.815 1.00 92.62 171 VAL A C 1
ATOM 1304 O O . VAL A 1 171 ? 16.302 2.256 -8.422 1.00 92.62 171 VAL A O 1
ATOM 1307 N N . ASP A 1 172 ? 14.957 1.709 -6.697 1.00 92.00 172 ASP A N 1
ATOM 1308 C CA . ASP A 1 172 ? 15.959 0.932 -5.963 1.00 92.00 172 ASP A CA 1
ATOM 1309 C C . ASP A 1 172 ? 15.930 -0.560 -6.322 1.00 92.00 172 ASP A C 1
ATOM 1311 O O . ASP A 1 172 ? 16.860 -1.300 -6.000 1.00 92.00 172 ASP A O 1
ATOM 1315 N N . GLY A 1 173 ? 14.887 -1.011 -7.028 1.00 92.50 173 GLY A N 1
ATOM 1316 C CA . GLY A 1 173 ? 14.669 -2.431 -7.295 1.00 92.50 173 GLY A CA 1
ATOM 1317 C C . GLY A 1 173 ? 14.303 -3.200 -6.024 1.00 92.50 173 GLY A C 1
ATOM 1318 O O . GLY A 1 173 ? 14.653 -4.373 -5.882 1.00 92.50 173 GLY A O 1
ATOM 1319 N N . GLU A 1 174 ? 13.612 -2.543 -5.092 1.00 94.38 174 GLU A N 1
ATOM 1320 C CA . GLU A 1 174 ? 13.234 -3.089 -3.789 1.00 94.38 174 GLU A CA 1
ATOM 1321 C C . GLU A 1 174 ? 11.724 -3.009 -3.579 1.00 94.38 174 GLU A C 1
ATOM 1323 O O . GLU A 1 174 ? 11.097 -2.006 -3.884 1.00 94.38 174 GLU A O 1
ATOM 1328 N N . ALA A 1 175 ? 11.115 -4.047 -3.017 1.00 92.62 175 ALA A N 1
ATOM 1329 C CA . ALA A 1 175 ? 9.701 -4.039 -2.671 1.00 92.62 175 ALA A CA 1
ATOM 1330 C C . ALA A 1 175 ? 9.497 -3.981 -1.165 1.00 92.62 175 ALA A C 1
ATOM 1332 O O . ALA A 1 175 ? 10.094 -4.753 -0.411 1.00 92.62 175 ALA A O 1
ATOM 1333 N N . PHE A 1 176 ? 8.580 -3.117 -0.739 1.00 95.88 176 PHE A N 1
ATOM 1334 C CA . PHE A 1 176 ? 8.045 -3.153 0.614 1.00 95.88 176 PHE A CA 1
ATOM 1335 C C . PHE A 1 176 ? 6.901 -4.167 0.634 1.00 95.88 176 PHE A C 1
ATOM 1337 O O . PHE A 1 176 ? 5.927 -4.043 -0.105 1.00 95.88 176 PHE A O 1
ATOM 1344 N N . VAL A 1 177 ? 7.045 -5.207 1.450 1.00 93.94 177 VAL A N 1
ATOM 1345 C CA . VAL A 1 177 ? 6.205 -6.418 1.391 1.00 93.94 177 VAL A CA 1
ATOM 1346 C C . VAL A 1 177 ? 5.514 -6.742 2.712 1.00 93.94 177 VAL A C 1
ATOM 1348 O O . VAL A 1 177 ? 4.600 -7.566 2.757 1.00 93.94 177 VAL A O 1
ATOM 1351 N N . ALA A 1 178 ? 5.933 -6.090 3.796 1.00 95.50 178 ALA A N 1
ATOM 1352 C CA . ALA A 1 178 ? 5.364 -6.259 5.123 1.00 95.50 178 ALA A CA 1
ATOM 1353 C C . ALA A 1 178 ? 5.496 -4.972 5.944 1.00 95.50 178 ALA A C 1
ATOM 1355 O O . ALA A 1 178 ? 6.338 -4.124 5.656 1.00 95.50 178 ALA A O 1
ATOM 1356 N N . PHE A 1 179 ? 4.693 -4.864 6.998 1.00 97.31 179 PHE A N 1
ATOM 1357 C CA . PHE A 1 179 ? 4.732 -3.765 7.956 1.00 97.31 179 PHE A CA 1
ATOM 1358 C C . PHE A 1 179 ? 4.643 -4.316 9.383 1.00 97.31 179 PHE A C 1
ATOM 1360 O O . PHE A 1 179 ? 3.972 -5.327 9.613 1.00 97.31 179 PHE A O 1
ATOM 1367 N N . ARG A 1 180 ? 5.322 -3.677 10.339 1.00 95.81 180 ARG A N 1
ATOM 1368 C CA . ARG A 1 180 ? 5.189 -3.953 11.780 1.00 95.81 180 ARG A CA 1
ATOM 1369 C C . ARG A 1 180 ? 5.483 -2.692 12.594 1.00 95.81 180 ARG A C 1
ATOM 1371 O O . ARG A 1 180 ? 6.203 -1.821 12.128 1.00 95.81 180 ARG A O 1
ATOM 1378 N N . GLY A 1 181 ? 5.045 -2.660 13.849 1.00 94.81 181 GLY A N 1
ATOM 1379 C CA . GLY A 1 181 ? 5.243 -1.494 14.721 1.00 94.81 181 GLY A CA 1
ATOM 1380 C C . GLY A 1 181 ? 4.090 -0.505 14.606 1.00 94.81 181 GLY A C 1
ATOM 1381 O O . GLY A 1 181 ? 3.045 -0.882 14.099 1.00 94.81 181 GLY A O 1
ATOM 1382 N N . ASP A 1 182 ? 4.255 0.711 15.118 1.00 96.06 182 ASP A N 1
ATOM 1383 C CA . ASP A 1 182 ? 3.226 1.756 15.045 1.00 96.06 182 ASP A CA 1
ATOM 1384 C C . ASP A 1 182 ? 3.221 2.403 13.652 1.00 96.06 182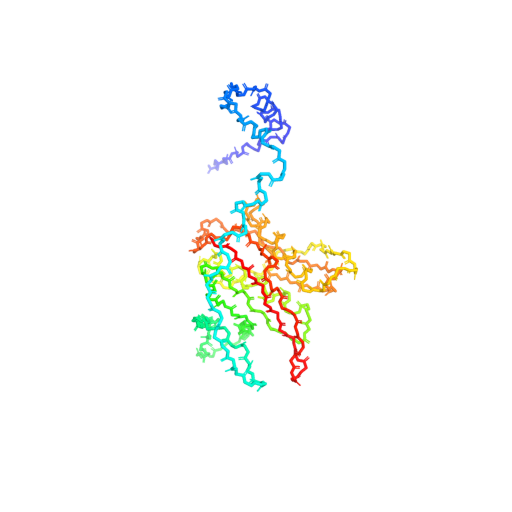 ASP A C 1
ATOM 1386 O O . ASP A 1 182 ? 4.281 2.553 13.048 1.00 96.06 182 ASP A O 1
ATOM 1390 N N . LEU A 1 183 ? 2.056 2.805 13.129 1.00 95.44 183 LEU A N 1
ATOM 1391 C CA . LEU A 1 183 ? 1.982 3.447 11.811 1.00 95.44 183 LEU A CA 1
ATOM 1392 C C . LEU A 1 183 ? 2.856 4.712 11.706 1.00 95.44 183 LEU A C 1
ATOM 1394 O O . LEU A 1 183 ? 3.297 5.047 10.620 1.00 95.44 183 LEU A O 1
ATOM 1398 N N . PHE A 1 184 ? 3.125 5.439 12.785 1.00 96.75 184 PHE A N 1
ATOM 1399 C CA . PHE A 1 184 ? 3.928 6.664 12.709 1.00 96.75 184 PHE A CA 1
ATOM 1400 C C . PHE A 1 184 ? 5.408 6.449 13.052 1.00 96.75 184 PHE A C 1
ATOM 1402 O O . PHE A 1 184 ? 6.224 7.328 12.779 1.00 96.75 184 PHE A O 1
ATOM 1409 N N . ASP A 1 185 ? 5.758 5.291 13.612 1.00 96.62 185 ASP A N 1
ATOM 1410 C CA . ASP A 1 185 ? 7.114 4.917 14.035 1.00 96.62 185 ASP A CA 1
ATOM 1411 C C . ASP A 1 185 ? 7.263 3.385 13.987 1.00 96.62 185 ASP A C 1
ATOM 1413 O O . ASP A 1 185 ? 7.250 2.681 15.004 1.00 96.62 185 ASP A O 1
ATOM 1417 N N . GLY A 1 186 ? 7.295 2.854 12.767 1.00 95.88 186 GLY A N 1
ATOM 1418 C CA . GLY A 1 186 ? 7.257 1.426 12.481 1.00 95.88 186 GLY A CA 1
ATOM 1419 C C . GLY A 1 186 ? 8.477 0.939 11.709 1.00 95.88 186 GLY A C 1
ATOM 1420 O O . GLY A 1 186 ? 9.451 1.653 11.486 1.00 95.88 186 GLY A O 1
ATOM 1421 N N . ASP A 1 187 ? 8.408 -0.312 11.271 1.00 97.56 187 ASP A N 1
ATOM 1422 C CA . ASP A 1 187 ? 9.359 -0.883 10.330 1.00 97.56 187 ASP A CA 1
ATOM 1423 C C . ASP A 1 187 ? 8.619 -1.416 9.100 1.00 97.56 187 ASP A C 1
ATOM 1425 O O . ASP A 1 187 ? 7.613 -2.130 9.208 1.00 97.56 187 ASP A O 1
ATOM 1429 N N . VAL A 1 188 ? 9.200 -1.176 7.930 1.00 97.38 188 VAL A N 1
ATOM 1430 C CA . VAL A 1 188 ? 8.818 -1.834 6.679 1.00 97.38 188 VAL A CA 1
ATOM 1431 C C . VAL A 1 188 ? 9.730 -3.024 6.412 1.00 97.38 188 VAL A C 1
ATOM 1433 O O . VAL A 1 188 ? 10.950 -2.970 6.591 1.00 97.38 188 VAL A O 1
ATOM 1436 N N . GLY A 1 189 ? 9.126 -4.131 5.997 1.00 96.69 189 GLY A N 1
ATOM 1437 C CA . GLY A 1 189 ? 9.825 -5.310 5.517 1.00 96.69 189 GLY A CA 1
ATOM 1438 C C . GLY A 1 189 ? 10.164 -5.138 4.043 1.00 96.69 189 GLY A C 1
ATOM 1439 O O . GLY A 1 189 ? 9.263 -4.926 3.234 1.00 96.69 189 GLY A O 1
ATOM 1440 N N . VAL A 1 190 ? 11.445 -5.247 3.703 1.00 96.44 190 VAL A N 1
ATOM 1441 C CA . VAL A 1 190 ? 11.974 -5.005 2.356 1.00 96.44 190 VAL A CA 1
ATOM 1442 C C . VAL A 1 190 ? 12.507 -6.303 1.756 1.00 96.44 190 VAL A C 1
ATOM 1444 O O . VAL A 1 190 ? 13.215 -7.054 2.433 1.00 96.44 190 VAL A O 1
ATOM 1447 N N . ALA A 1 191 ? 12.194 -6.546 0.486 1.00 94.38 191 ALA A N 1
ATOM 1448 C CA . ALA A 1 191 ? 12.729 -7.635 -0.328 1.00 94.38 191 ALA A CA 1
ATOM 1449 C C . ALA A 1 191 ? 13.322 -7.085 -1.632 1.00 94.38 191 ALA A C 1
ATOM 1451 O O . ALA A 1 191 ? 12.830 -6.088 -2.160 1.00 94.38 191 ALA A O 1
ATOM 1452 N N . VAL A 1 192 ? 14.364 -7.724 -2.165 1.00 93.69 192 VAL A N 1
ATOM 1453 C CA . VAL A 1 192 ? 14.934 -7.330 -3.463 1.00 93.69 192 VAL A CA 1
ATOM 1454 C C . VAL A 1 192 ? 14.074 -7.911 -4.583 1.00 93.69 192 VAL A C 1
ATOM 1456 O O . VAL A 1 192 ? 13.660 -9.072 -4.521 1.00 93.69 192 VAL A O 1
ATOM 1459 N N . LEU A 1 193 ? 13.787 -7.116 -5.617 1.00 89.56 193 LEU A N 1
ATOM 1460 C CA . LEU A 1 193 ? 13.030 -7.597 -6.769 1.00 89.56 193 LEU A CA 1
ATOM 1461 C C . LEU A 1 193 ? 13.825 -8.693 -7.504 1.00 89.56 193 LEU A C 1
ATOM 1463 O O . LEU A 1 193 ? 14.976 -8.463 -7.877 1.00 89.56 193 LEU A O 1
ATOM 1467 N N . PRO A 1 194 ? 13.240 -9.883 -7.741 1.00 84.44 194 PRO A N 1
ATOM 1468 C CA . PRO A 1 194 ? 13.925 -10.947 -8.461 1.00 84.44 194 PRO A CA 1
ATOM 1469 C C . PRO A 1 194 ? 14.253 -10.566 -9.907 1.00 84.44 194 PRO A C 1
ATOM 1471 O O . PRO A 1 194 ? 13.444 -9.949 -10.605 1.00 84.44 194 PRO A O 1
ATOM 1474 N N . ASP A 1 195 ? 15.390 -11.053 -10.403 1.00 81.94 195 ASP A N 1
ATOM 1475 C CA . ASP A 1 195 ? 15.714 -10.974 -11.826 1.00 81.94 195 ASP A CA 1
ATOM 1476 C C . ASP A 1 195 ? 14.629 -11.662 -12.670 1.00 81.94 195 ASP A C 1
ATOM 1478 O O . ASP A 1 195 ? 14.255 -12.814 -12.433 1.00 81.94 195 ASP A O 1
ATOM 1482 N N . GLY A 1 196 ? 14.136 -10.960 -13.694 1.00 79.81 196 GLY A N 1
ATOM 1483 C CA . GLY A 1 196 ? 13.096 -11.476 -14.587 1.00 79.81 196 GLY A CA 1
ATOM 1484 C C . GLY A 1 196 ? 11.674 -11.418 -14.019 1.00 79.81 196 GLY A C 1
ATOM 1485 O O . GLY A 1 196 ? 10.770 -12.005 -14.620 1.00 79.81 196 GLY A O 1
ATOM 1486 N N . LEU A 1 197 ? 11.458 -10.712 -12.901 1.00 84.50 197 LEU A N 1
ATOM 1487 C CA . LEU A 1 197 ? 10.117 -10.393 -12.416 1.00 84.50 197 LEU A CA 1
ATOM 1488 C C . LEU A 1 197 ? 9.322 -9.678 -13.515 1.00 84.50 197 LEU A C 1
ATOM 1490 O O . LEU A 1 197 ? 9.776 -8.694 -14.100 1.00 84.50 197 LEU A O 1
ATOM 1494 N N . THR A 1 198 ? 8.136 -10.200 -13.819 1.00 84.19 198 THR A N 1
ATOM 1495 C CA . THR A 1 198 ? 7.280 -9.641 -14.865 1.00 84.19 198 THR A CA 1
ATOM 1496 C C . THR A 1 198 ? 6.314 -8.649 -14.240 1.00 84.19 198 THR A C 1
ATOM 1498 O O . THR A 1 198 ? 5.509 -9.022 -13.386 1.00 84.19 198 THR A O 1
ATOM 1501 N N . ALA A 1 199 ? 6.376 -7.393 -14.677 1.00 87.62 199 ALA A N 1
ATOM 1502 C CA . ALA A 1 199 ? 5.348 -6.419 -14.346 1.00 87.62 199 ALA A CA 1
ATOM 1503 C C . ALA A 1 199 ? 4.053 -6.764 -15.102 1.00 87.62 199 ALA A C 1
ATOM 1505 O O . ALA A 1 199 ? 4.072 -6.896 -16.327 1.00 87.62 199 ALA A O 1
ATOM 1506 N N . VAL A 1 200 ? 2.935 -6.917 -14.385 1.00 87.81 200 VAL A N 1
ATOM 1507 C CA . VAL A 1 200 ? 1.606 -7.061 -15.009 1.00 87.81 200 VAL A CA 1
ATOM 1508 C C . VAL A 1 200 ? 1.030 -5.727 -15.427 1.00 87.81 200 VAL A C 1
ATOM 1510 O O . VAL A 1 200 ? 0.300 -5.651 -16.416 1.00 87.81 200 VAL A O 1
ATOM 1513 N N . ARG A 1 201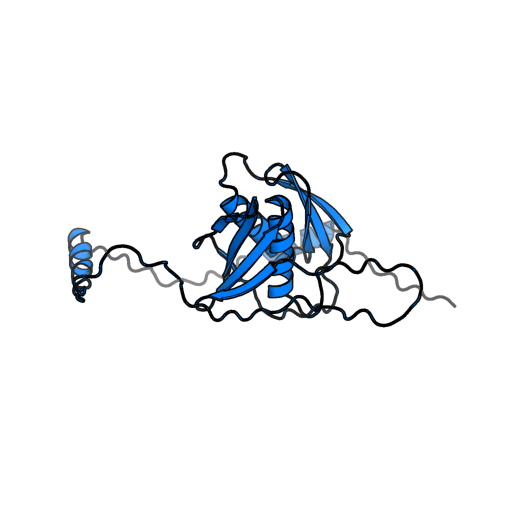 ? 1.302 -4.692 -14.633 1.00 89.75 201 ARG A N 1
ATOM 1514 C CA . ARG A 1 201 ? 0.764 -3.349 -14.800 1.00 89.75 201 ARG A CA 1
ATOM 1515 C C . ARG A 1 201 ? 1.798 -2.362 -14.297 1.00 89.75 201 ARG A C 1
ATOM 1517 O O . ARG A 1 201 ? 2.460 -2.600 -13.288 1.00 89.75 201 ARG A O 1
ATOM 1524 N N . GLU A 1 202 ? 1.924 -1.265 -15.021 1.00 92.81 202 GLU A N 1
ATOM 1525 C CA . GLU A 1 202 ? 2.623 -0.094 -14.522 1.00 92.81 202 GLU A CA 1
ATOM 1526 C C . GLU A 1 202 ? 1.694 0.612 -13.531 1.00 92.81 202 GLU A C 1
ATOM 1528 O O . GLU A 1 202 ? 0.494 0.716 -13.771 1.00 92.81 202 GLU A O 1
ATOM 1533 N N . VAL A 1 203 ? 2.239 1.016 -12.388 1.00 95.94 203 VAL A N 1
ATOM 1534 C CA . VAL A 1 203 ? 1.570 1.905 -11.440 1.00 95.94 203 VAL A CA 1
ATOM 1535 C C . VAL A 1 203 ? 2.399 3.177 -11.430 1.00 95.94 203 VAL A C 1
ATOM 1537 O O . VAL A 1 203 ? 3.587 3.134 -11.119 1.00 95.94 203 VAL A O 1
ATOM 1540 N N . LYS A 1 204 ? 1.800 4.301 -11.814 1.00 96.06 204 LYS A N 1
ATOM 1541 C CA . LYS A 1 204 ? 2.508 5.577 -11.982 1.00 96.06 204 LYS A CA 1
ATOM 1542 C C . LYS A 1 204 ? 2.568 6.376 -10.696 1.00 96.06 204 LYS A C 1
ATOM 1544 O O . LYS A 1 204 ? 3.566 7.044 -10.433 1.00 96.06 204 LYS A O 1
ATOM 1549 N N . ALA A 1 205 ? 1.491 6.337 -9.917 1.00 97.31 205 ALA A N 1
ATOM 1550 C CA . ALA A 1 205 ? 1.379 7.122 -8.701 1.00 97.31 205 ALA A CA 1
ATOM 1551 C C . ALA A 1 205 ? 0.396 6.507 -7.706 1.00 97.31 205 ALA A C 1
ATOM 1553 O O . ALA A 1 205 ? -0.606 5.900 -8.080 1.00 97.31 205 ALA A O 1
ATOM 1554 N N . VAL A 1 206 ? 0.650 6.756 -6.425 1.00 97.75 206 VAL A N 1
ATOM 1555 C CA . VAL A 1 206 ? -0.341 6.593 -5.360 1.00 97.75 206 VAL A CA 1
ATOM 1556 C C . VAL A 1 206 ? -1.013 7.943 -5.146 1.00 97.75 206 VAL A C 1
ATOM 1558 O O . VAL A 1 206 ? -0.340 8.969 -5.051 1.00 97.75 206 VAL A O 1
ATOM 1561 N N . THR A 1 207 ? -2.342 7.965 -5.131 1.00 95.88 207 THR A N 1
ATOM 1562 C CA . THR A 1 207 ? -3.109 9.213 -5.168 1.00 95.88 207 THR A CA 1
ATOM 1563 C C . THR A 1 207 ? -3.743 9.539 -3.820 1.00 95.88 207 THR A C 1
ATOM 1565 O O . THR A 1 207 ? -4.133 8.660 -3.052 1.00 95.88 207 THR A O 1
ATOM 1568 N N . TYR A 1 208 ? -3.933 10.834 -3.580 1.00 94.25 208 TYR A N 1
ATOM 1569 C CA . TYR A 1 208 ? -4.707 11.371 -2.457 1.00 94.25 208 TYR A CA 1
ATOM 1570 C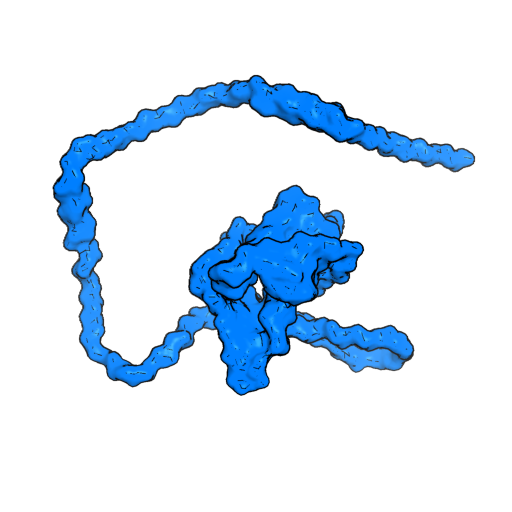 C . TYR A 1 208 ? -6.212 11.452 -2.754 1.00 94.25 208 TYR A C 1
ATOM 1572 O O . TYR A 1 208 ? -6.953 12.136 -2.046 1.00 94.25 208 TYR A O 1
ATOM 1580 N N . ASN A 1 209 ? -6.673 10.783 -3.813 1.00 90.88 209 ASN A N 1
ATOM 1581 C CA . ASN A 1 209 ? -8.068 10.812 -4.226 1.00 90.88 209 ASN A CA 1
ATOM 1582 C C . ASN A 1 209 ? -8.893 9.880 -3.334 1.00 90.88 209 ASN A C 1
ATOM 1584 O O . ASN A 1 209 ? -8.896 8.663 -3.529 1.00 90.88 209 ASN A O 1
ATOM 1588 N N . ASP A 1 210 ? -9.597 10.487 -2.375 1.00 90.75 210 ASP A N 1
ATOM 1589 C CA . ASP A 1 210 ? -10.555 9.833 -1.473 1.00 90.75 210 ASP A CA 1
ATOM 1590 C C . ASP A 1 210 ? -9.988 8.610 -0.713 1.00 90.75 210 ASP A C 1
ATOM 1592 O O . ASP A 1 210 ? -10.555 7.517 -0.783 1.00 90.75 210 ASP A O 1
ATOM 1596 N N . PRO A 1 211 ? -8.846 8.741 -0.003 1.00 95.88 211 PRO A N 1
ATOM 1597 C CA . PRO A 1 211 ? -8.337 7.649 0.807 1.00 95.88 211 PRO A CA 1
ATOM 1598 C C . PRO A 1 211 ? -9.247 7.439 2.012 1.00 95.88 211 PRO A C 1
ATOM 1600 O O . PRO A 1 211 ? -9.542 8.356 2.786 1.00 95.88 211 PRO A O 1
ATOM 1603 N N . LEU A 1 212 ? -9.659 6.191 2.184 1.00 97.56 212 LEU A N 1
ATOM 1604 C CA . LEU A 1 212 ? -10.554 5.771 3.244 1.00 97.56 212 LEU A CA 1
ATOM 1605 C C . LEU A 1 212 ? -9.752 5.008 4.290 1.00 97.56 212 LEU A C 1
ATOM 1607 O O . LEU A 1 212 ? -8.994 4.105 3.957 1.00 97.56 212 LEU A O 1
ATOM 1611 N N . LEU A 1 213 ? -9.973 5.322 5.561 1.00 98.06 213 LEU A N 1
ATOM 1612 C CA . LEU A 1 213 ? -9.628 4.448 6.675 1.00 98.06 213 LEU A CA 1
ATOM 1613 C C . LEU A 1 213 ? -10.787 4.477 7.659 1.00 98.06 213 LEU A C 1
ATOM 1615 O O . LEU A 1 213 ? -11.148 5.535 8.176 1.00 98.06 213 LEU A O 1
ATOM 1619 N N . MET A 1 214 ? -11.370 3.317 7.929 1.00 98.00 214 MET A N 1
ATOM 1620 C CA . MET A 1 214 ? -12.510 3.218 8.826 1.00 98.00 214 MET A CA 1
ATOM 1621 C C . MET A 1 214 ? -12.467 1.956 9.673 1.00 98.00 214 MET A C 1
ATOM 1623 O O . MET A 1 214 ? -11.965 0.911 9.258 1.00 98.00 214 MET A O 1
ATOM 1627 N N . ARG A 1 215 ? -13.057 2.059 10.863 1.00 97.81 215 ARG A N 1
ATOM 1628 C CA . ARG A 1 215 ? -13.317 0.910 11.721 1.00 97.81 215 ARG A CA 1
ATOM 1629 C C . ARG A 1 215 ? -14.692 0.333 11.397 1.00 97.81 215 ARG A C 1
ATOM 1631 O O . ARG A 1 215 ? -15.689 1.056 11.408 1.00 97.81 215 ARG A O 1
ATOM 1638 N N . LEU A 1 216 ? -14.737 -0.958 11.102 1.00 96.81 216 LEU A N 1
ATOM 1639 C CA . LEU A 1 216 ? -15.948 -1.694 10.768 1.00 96.81 216 LEU A CA 1
ATOM 1640 C C . LEU A 1 216 ? -16.759 -2.051 12.031 1.00 96.81 216 LEU A C 1
ATOM 1642 O O . LEU A 1 216 ? -16.220 -2.035 13.143 1.00 96.81 216 LEU A O 1
ATOM 1646 N N . PRO A 1 217 ? -18.059 -2.394 11.896 1.00 97.00 217 PRO A N 1
ATOM 1647 C CA . PRO A 1 217 ? -18.918 -2.729 13.039 1.00 97.00 217 PRO A CA 1
ATOM 1648 C C . PRO A 1 217 ? -18.455 -3.933 13.869 1.00 97.00 217 PRO A C 1
ATOM 1650 O O . PRO A 1 217 ? -18.778 -4.020 15.051 1.00 97.00 217 PRO A O 1
ATOM 1653 N N . ASP A 1 218 ? -17.704 -4.856 13.267 1.00 94.94 218 ASP A N 1
ATOM 1654 C CA . ASP A 1 218 ? -17.108 -6.010 13.952 1.00 94.94 218 ASP A CA 1
ATOM 1655 C C . ASP A 1 218 ? -15.810 -5.667 14.708 1.00 94.94 218 ASP A C 1
ATOM 1657 O O . ASP A 1 218 ? -15.226 -6.522 15.370 1.00 94.94 218 ASP A O 1
ATOM 1661 N N . GLY A 1 219 ? -15.380 -4.403 14.650 1.00 96.62 219 GLY A N 1
ATOM 1662 C CA . GLY A 1 219 ? -14.197 -3.886 15.324 1.00 96.62 219 GLY A CA 1
ATOM 1663 C C . GLY A 1 219 ? -12.912 -3.952 14.502 1.00 96.62 219 GLY A C 1
ATOM 1664 O O . GLY A 1 219 ? -11.926 -3.368 14.963 1.00 96.62 219 GLY A O 1
ATOM 1665 N N . SER A 1 220 ? -12.932 -4.597 13.331 1.00 97.50 220 SER A N 1
ATOM 1666 C CA . SER A 1 220 ? -11.815 -4.630 12.382 1.00 97.50 220 SER A CA 1
ATOM 1667 C C . SER A 1 220 ? -11.639 -3.291 11.656 1.00 97.50 220 SER A C 1
ATOM 1669 O O . SER A 1 220 ? -12.457 -2.377 11.785 1.00 97.50 220 SER A O 1
ATOM 1671 N N . TRP A 1 221 ? -10.549 -3.154 10.914 1.00 98.00 221 TRP A N 1
ATOM 1672 C CA . TRP A 1 221 ? -10.198 -1.980 10.129 1.00 98.00 221 TRP A CA 1
ATOM 1673 C C . TRP A 1 221 ? -10.228 -2.292 8.639 1.00 98.00 221 TRP A C 1
ATOM 1675 O O . TRP A 1 221 ? -9.870 -3.389 8.209 1.00 98.00 221 TRP A O 1
ATOM 1685 N N . LEU A 1 222 ? -10.623 -1.292 7.859 1.00 98.06 222 LEU A N 1
ATOM 1686 C CA . LEU A 1 222 ? -10.585 -1.298 6.405 1.00 98.06 222 LEU A CA 1
ATOM 1687 C C . LEU A 1 222 ? -9.962 0.007 5.925 1.00 98.06 222 LEU A C 1
ATOM 1689 O O . LEU A 1 222 ? -10.338 1.078 6.411 1.00 98.06 222 LEU A O 1
ATOM 1693 N N . ALA A 1 223 ? -9.061 -0.085 4.952 1.00 98.31 223 ALA A N 1
ATOM 1694 C CA . ALA A 1 223 ? -8.592 1.069 4.203 1.00 98.31 223 ALA A CA 1
ATOM 1695 C C . ALA A 1 223 ? -8.735 0.874 2.699 1.00 98.31 223 ALA A C 1
ATOM 1697 O O . ALA A 1 223 ? -8.648 -0.249 2.198 1.00 98.31 223 ALA A O 1
ATOM 1698 N N . GLU A 1 224 ? -8.912 1.990 1.998 1.00 97.94 224 GLU A N 1
ATOM 1699 C CA . GLU A 1 224 ? -8.864 2.061 0.544 1.00 97.94 224 GLU A CA 1
ATOM 1700 C C . GLU A 1 224 ? -7.926 3.181 0.101 1.00 97.94 224 GLU A C 1
ATOM 1702 O O . GLU A 1 224 ? -8.007 4.296 0.614 1.00 97.94 224 GLU A O 1
ATOM 1707 N N . VAL A 1 225 ? -7.060 2.888 -0.869 1.00 98.31 225 VAL A N 1
ATOM 1708 C CA . VAL A 1 225 ? -6.163 3.860 -1.504 1.00 98.31 225 VAL A CA 1
ATOM 1709 C C . VAL A 1 225 ? -6.213 3.664 -3.015 1.00 98.31 225 VAL A C 1
ATOM 1711 O O . VAL A 1 225 ? -6.180 2.534 -3.497 1.00 98.31 225 VAL A O 1
ATOM 1714 N N . THR A 1 226 ? -6.304 4.754 -3.773 1.00 97.38 226 THR A N 1
ATOM 1715 C CA . THR A 1 226 ? -6.371 4.709 -5.240 1.00 97.38 226 THR A CA 1
ATOM 1716 C C . THR A 1 226 ? -4.984 4.933 -5.841 1.00 97.38 226 THR A C 1
ATOM 1718 O O . THR A 1 226 ? -4.268 5.846 -5.424 1.00 97.38 226 THR A O 1
ATOM 1721 N N . VAL A 1 227 ? -4.615 4.126 -6.832 1.00 97.31 227 VAL A N 1
ATOM 1722 C CA . VAL A 1 227 ? -3.375 4.245 -7.603 1.00 97.31 227 VAL A CA 1
ATOM 1723 C C . VAL A 1 227 ? -3.675 4.483 -9.082 1.00 97.31 227 VAL A C 1
ATOM 1725 O O . VAL A 1 227 ? -4.585 3.869 -9.642 1.00 97.31 227 VAL A O 1
ATOM 1728 N N . ASP A 1 228 ? -2.898 5.372 -9.691 1.00 96.81 228 ASP A N 1
ATOM 1729 C CA . ASP A 1 228 ? -2.917 5.674 -11.125 1.00 96.81 228 ASP A CA 1
ATOM 1730 C C . ASP A 1 228 ? -2.111 4.611 -11.883 1.00 96.81 228 ASP A C 1
ATOM 1732 O O . ASP A 1 228 ? -0.990 4.275 -11.477 1.00 96.81 228 ASP A O 1
ATOM 1736 N N . LEU A 1 229 ? -2.689 4.072 -12.959 1.00 92.75 229 LEU A N 1
ATOM 1737 C CA . LEU A 1 229 ? -2.094 3.035 -13.814 1.00 92.75 229 LEU A CA 1
ATOM 1738 C C . LEU A 1 229 ? -1.444 3.651 -15.057 1.00 92.75 229 LEU A C 1
ATOM 1740 O O . LEU A 1 229 ? -2.079 4.482 -15.743 1.00 92.75 229 LEU A O 1
#

Sequence (229 aa):
MLGGDVHHLVEPRRLAEALEERVGRPAGRAELPPLGEDHRPRAEREEEQDHQDHLGGPAGLDEEAQYFHGGILTRIPGRHCDAGHHGRGTMCTMAGRFDLIEHGGDLRLRGMGESVEEVAGELLKALWAAMFEPAPAPEPERWVAWGMPAELMPAMALVELLADALFGAAVDGEAFVAFRGDLFDGDVGVAVLPDGLTAVREVKAVTYNDPLLMRLPDGSWLAEVTVDL

pLDDT: mean 75.05, std 24.61, range [23.7, 98.38]

Radius of gyration: 24.96 Å; chains: 1; bounding box: 78×79×44 Å